Protein AF-0000000080284270 (afdb_homodimer)

Foldseek 3Di:
DPPPPPPPPPPPPPPPPPPPPDPVVVVVVVVVVVVVVVLVVQVVVLVVQCQVCLFVLPLVSNLVQADQFAWEQEQVRDIFTGSCSPRVCSNVPVSPDPFHKHKDKDWDDKDDDPSFKIKTWIFIWIDTVVVPG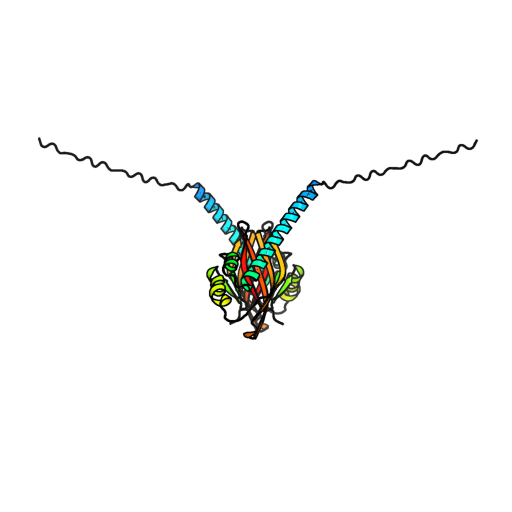TWTWTKMFIWGDDPRGIHTRYIYIHTDDD/DPPPPPPPPPPPPPPPPPPPPDPVVVVVVVVVVVVVVVLVVQVVVLVVQCQVCLFVLPLVSNLVQADQFAWEQEQVRDIFTGSCSPRVCSNVPVSPDPFHKHKDKDWDDKDDDPSFKIKTWIFIWIDTVVVPGTWTWTKMFIWGADPRGIHTRYIYIHTDDD

Secondary structure (DSSP, 8-state):
----------------------HHHHHHHHHHHHHHHHHHHHHHHHHHHHHHHHHTT-HHHHHHHEEEEEEEE-TTS-EEESHHHHHHHHHHTGGG-SS--B--EEEEEEEEETTTEEEEEEEEEEEEG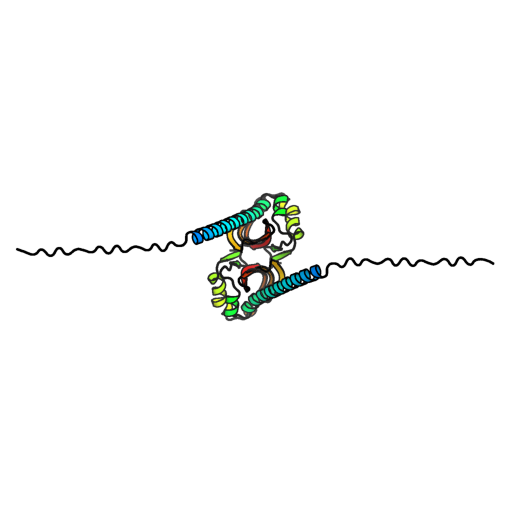GGTEEEEEEEEEEEEEETTEEEEEEEEEEE---/----------------------HHHHHHHHHHHHHHHHHHHHHHHHHHHHHHHHHTT-HHHHHHHEEEEEEEE-TTS-EEESHHHHHHHHHHTGGG-SS--B--EEEEEEEEETTTEEEEEEEEEEEEGGGTEEEEEEEEEEEEEETTEEEEEEEEEEE---

Nearest PDB structures (foldseek):
  3cu3-assembly1_A-2  TM=8.206E-01  e=6.414E-08  Nostoc punctiforme PCC 73102
  4ovm-assembly1_A  TM=8.052E-01  e=8.129E-08  Streptomyces carzinostaticus subsp. neocarzinostaticus
  3s5c-assembly1_B  TM=8.112E-01  e=4.808E-07  uncultured organism
  5kvb-assembly1_A  TM=7.775E-01  e=2.993E-07  Novosphingobium barchaimii LL02
  4ovm-assembly4_G  TM=7.824E-01  e=3.201E-06  Streptomyces carzinostaticus subsp. neocarzinostaticus

Radius of gyration: 31.06 Å; Cα contacts (8 Å, |Δi|>4): 520; chains: 2; bounding box: 67×99×141 Å

pLDDT: mean 87.7, std 21.08, range [27.95, 98.88]

InterPro domains:
  IPR032710 NTF2-like domain superfamily [SSF54427] (51-158)

Solvent-accessible surface area (backbone atoms only — not comparable to full-atom values): 17841 Å² total; per-residue (Å²): 137,84,81,79,80,78,81,79,81,79,79,80,77,78,77,77,74,73,77,70,71,62,68,63,64,55,50,56,51,50,50,52,48,49,51,51,51,51,41,51,51,54,50,52,49,44,56,48,46,48,54,49,19,57,58,65,54,34,58,69,55,39,59,65,32,47,27,70,71,18,33,34,34,41,61,45,26,49,77,41,69,31,35,64,69,59,45,45,57,42,58,73,42,61,60,60,50,93,63,71,62,44,58,60,68,44,82,76,45,74,50,72,49,92,74,35,36,33,38,38,34,29,47,30,34,45,36,21,69,93,73,75,37,77,44,45,32,27,35,38,40,30,34,38,44,55,96,89,39,61,22,39,35,33,38,37,38,27,45,48,56,136,134,86,78,78,79,76,79,78,80,78,79,79,76,77,76,77,76,71,77,70,70,61,68,63,63,53,49,54,51,51,49,53,49,50,51,52,50,52,41,50,51,54,51,51,50,43,57,48,46,45,53,48,20,57,57,67,54,35,60,68,56,38,58,65,32,48,27,72,70,18,33,34,35,40,62,46,26,49,76,40,69,30,35,64,69,59,46,45,55,44,58,72,42,62,59,61,50,94,65,71,62,44,59,60,68,45,81,75,45,74,49,74,50,92,74,36,37,33,36,37,35,29,47,31,33,45,36,21,69,93,73,75,38,78,46,46,30,27,35,38,41,31,35,37,44,55,98,90,39,63,21,39,36,33,38,38,39,26,46,49,56,135

Sequence (324 aa):
MRKRYYAALAGLVVAAAGIGVPAAATAGEQQAESERQACQRSFDRAVWEDMDSYNKRDAARYRAIIHQDMVTIGRKGQTIIGYSANVDPVIDVQFKLPYEWSMPWTVTHTVVEDCKMGYAILDAYYKAPSQNIDRHYTISLTLVRQHGKWQVIKDTVTDVLPMRKRYYAALAGLVVAAAGIGVPAAATAGEQQAESERQACQRSFDRAVWEDMDSYNKRDAARYRAIIHQDMVTIGRKGQTIIGYSANVDPVIDVQFKLPYEWSMPWTVTHTVVEDCKMGYAILDAYYKAPSQNIDRHYTISLTLVRQHGKWQVIKDTVTDVLP

Organism: 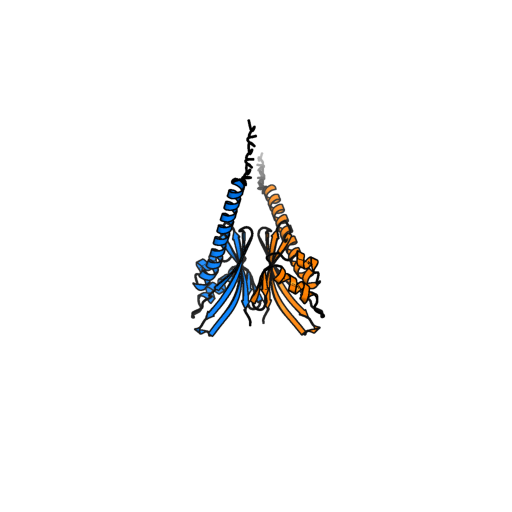Amycolatopsis orientalis (NCBI:txid31958)

Structure (mmCIF, N/CA/C/O backbone):
data_AF-0000000080284270-model_v1
#
loop_
_entity.id
_entity.type
_entity.pdbx_description
1 polymer 'DUF4440 domain-containing protein'
#
loop_
_atom_site.group_PDB
_atom_site.id
_atom_site.type_symbol
_atom_site.label_atom_id
_atom_site.label_alt_id
_atom_site.label_comp_id
_atom_site.label_asym_id
_atom_site.label_entity_id
_atom_site.label_seq_id
_atom_site.pdbx_PDB_ins_code
_atom_site.Cartn_x
_atom_site.Cartn_y
_atom_site.Cartn_z
_atom_site.occupancy
_atom_site.B_iso_or_equiv
_atom_site.auth_seq_id
_atom_site.auth_comp_id
_atom_site.auth_asym_id
_atom_site.auth_atom_id
_atom_site.pdbx_PDB_model_num
ATOM 1 N N . MET A 1 1 ? -39.469 74.188 -49.188 1 30.12 1 MET A N 1
ATOM 2 C CA . MET A 1 1 ? -38.5 74.25 -48.062 1 30.12 1 MET A CA 1
ATOM 3 C C . MET A 1 1 ? -38.594 72.938 -47.25 1 30.12 1 MET A C 1
ATOM 5 O O . MET A 1 1 ? -39.562 72.75 -46.5 1 30.12 1 MET A O 1
ATOM 9 N N . ARG A 1 2 ? -38.031 71.812 -47.812 1 39.66 2 ARG A N 1
ATOM 10 C CA . ARG A 1 2 ? -38 70.438 -47.344 1 39.66 2 ARG A CA 1
ATOM 11 C C . ARG A 1 2 ? -37.281 70.312 -46 1 39.66 2 ARG A C 1
ATOM 13 O O . ARG A 1 2 ? -36.125 70.688 -45.906 1 39.66 2 ARG A O 1
ATOM 20 N N . LYS A 1 3 ? -38 70.375 -44.875 1 37.03 3 LYS A N 1
ATOM 21 C CA . LYS A 1 3 ? -37.562 70.188 -43.469 1 37.03 3 LYS A CA 1
ATOM 22 C C . LYS A 1 3 ? -36.844 68.875 -43.281 1 37.03 3 LYS A C 1
ATOM 24 O O . LYS A 1 3 ? -37.469 67.812 -43.406 1 37.03 3 LYS A O 1
ATOM 29 N N . ARG A 1 4 ? -35.594 68.688 -43.656 1 35.16 4 ARG A N 1
ATOM 30 C CA . ARG A 1 4 ? -34.781 67.5 -43.438 1 35.16 4 ARG A CA 1
ATOM 31 C C . ARG A 1 4 ? -34.625 67.188 -41.938 1 35.16 4 ARG A C 1
ATOM 33 O O . ARG A 1 4 ? -34.188 68.062 -41.188 1 35.16 4 ARG A O 1
ATOM 40 N N . TYR A 1 5 ? -35.562 66.438 -41.281 1 31.44 5 TYR A N 1
ATOM 41 C CA . TYR A 1 5 ? -35.5 65.938 -39.938 1 31.44 5 TYR A CA 1
ATOM 42 C C . TYR A 1 5 ? -34.25 65.125 -39.688 1 31.44 5 TYR A C 1
ATOM 44 O O . TYR A 1 5 ? -33.969 64.188 -40.438 1 31.44 5 TYR A O 1
ATOM 52 N N . TYR A 1 6 ? -33.125 65.688 -39.281 1 28.75 6 TYR A N 1
ATOM 53 C CA . TYR A 1 6 ? -31.875 65.125 -38.812 1 28.75 6 TYR A CA 1
ATOM 54 C C . TYR A 1 6 ? -32.125 64.125 -37.656 1 28.75 6 TYR A C 1
ATOM 56 O O . TYR A 1 6 ? -32.656 64.5 -36.625 1 28.75 6 TYR A O 1
ATOM 64 N N . ALA A 1 7 ? -32.406 62.844 -37.969 1 31.3 7 ALA A N 1
ATOM 65 C CA . ALA A 1 7 ? -32.5 61.75 -36.969 1 31.3 7 ALA A CA 1
ATOM 66 C C . ALA A 1 7 ? -31.188 61.594 -36.219 1 31.3 7 ALA A C 1
ATOM 68 O O . ALA A 1 7 ? -30.125 61.438 -36.812 1 31.3 7 ALA A O 1
ATOM 69 N N . ALA A 1 8 ? -31 62.25 -35.062 1 31.52 8 ALA A N 1
ATOM 70 C CA . ALA A 1 8 ? -29.906 62.125 -34.094 1 31.52 8 ALA A CA 1
ATOM 71 C C . ALA A 1 8 ? -29.781 60.656 -33.625 1 31.52 8 ALA A C 1
ATOM 73 O O . ALA A 1 8 ? -30.75 60.094 -33.094 1 31.52 8 ALA A O 1
ATOM 74 N N . LEU A 1 9 ? -28.984 59.781 -34.219 1 27.95 9 LEU A N 1
ATOM 75 C CA . LEU A 1 9 ? -28.641 58.406 -33.812 1 27.95 9 LEU A CA 1
ATOM 76 C C . LEU A 1 9 ? -27.953 58.438 -32.469 1 27.95 9 LEU A C 1
ATOM 78 O O . LEU A 1 9 ? -26.906 59.062 -32.281 1 27.95 9 LEU A O 1
ATOM 82 N N . ALA A 1 10 ? -28.641 58.375 -31.281 1 32.47 10 ALA A N 1
ATOM 83 C CA . ALA A 1 10 ? -28.125 58.219 -29.922 1 32.47 10 ALA A CA 1
ATOM 84 C C . ALA A 1 10 ? -27.344 56.938 -29.781 1 32.47 10 ALA A C 1
ATOM 86 O O . ALA A 1 10 ? -27.859 55.844 -30.062 1 32.47 10 ALA A O 1
ATOM 87 N N . GLY A 1 11 ? -26.031 56.875 -29.969 1 29.91 11 GLY A N 1
ATOM 88 C CA . GLY A 1 11 ? -25.125 55.75 -29.719 1 29.91 11 GLY A CA 1
ATOM 89 C C . GLY A 1 11 ? -25.125 55.312 -28.266 1 29.91 11 GLY A C 1
ATOM 90 O O . GLY A 1 11 ? -24.906 56.094 -27.359 1 29.91 11 GLY A O 1
ATOM 91 N N . LEU A 1 12 ? -25.953 54.344 -27.859 1 30.95 12 LEU A N 1
ATOM 92 C CA . LEU A 1 12 ? -25.953 53.688 -26.547 1 30.95 12 LEU A CA 1
ATOM 93 C C . LEU A 1 12 ? -24.594 53.062 -26.25 1 30.95 12 LEU A C 1
ATOM 95 O O . LEU A 1 12 ? -24.125 52.188 -26.984 1 30.95 12 LEU A O 1
ATOM 99 N N . VAL A 1 13 ? -23.672 53.781 -25.672 1 33.62 13 VAL A N 1
ATOM 100 C CA . VAL A 1 13 ? -22.438 53.219 -25.141 1 33.62 13 VAL A CA 1
ATOM 101 C C . VAL A 1 13 ? -22.75 52.188 -24.062 1 33.62 13 VAL A C 1
ATOM 103 O O . VAL A 1 13 ? -23.359 52.531 -23.047 1 33.62 13 VAL A O 1
ATOM 106 N N . VAL A 1 14 ? -22.969 50.938 -24.359 1 37.28 14 VAL A N 1
ATOM 107 C CA . VAL A 1 14 ? -23 49.844 -23.406 1 37.28 14 VAL A CA 1
ATOM 108 C C . VAL A 1 14 ? -21.703 49.812 -22.609 1 37.28 14 VAL A C 1
ATOM 110 O O . VAL A 1 14 ? -20.625 49.594 -23.188 1 37.28 14 VAL A O 1
ATOM 113 N N . ALA A 1 15 ? -21.562 50.5 -21.5 1 36.84 15 ALA A N 1
ATOM 114 C CA . ALA A 1 15 ? -20.469 50.312 -20.547 1 36.84 15 ALA A CA 1
ATOM 115 C C . ALA A 1 15 ? -20.375 48.844 -20.109 1 36.84 15 ALA A C 1
ATOM 117 O O . ALA A 1 15 ? -21.344 48.281 -19.609 1 36.84 15 ALA A O 1
ATOM 118 N N . ALA A 1 16 ? -19.562 48.062 -20.734 1 37.88 16 ALA A N 1
ATOM 119 C CA . ALA A 1 16 ? -19.156 46.75 -20.219 1 37.88 16 ALA A CA 1
ATOM 120 C C . ALA A 1 16 ? -18.625 46.844 -18.797 1 37.88 16 ALA A C 1
ATOM 122 O O . ALA A 1 16 ? -17.609 47.5 -18.547 1 37.88 16 ALA A O 1
ATOM 123 N N . ALA A 1 17 ? -19.406 46.875 -17.766 1 41.22 17 ALA A N 1
ATOM 124 C CA . ALA A 1 17 ? -18.938 46.656 -16.406 1 41.22 17 ALA A CA 1
ATOM 125 C C . ALA A 1 17 ? -18.031 45.438 -16.328 1 41.22 17 ALA A C 1
ATOM 127 O O . ALA A 1 17 ? -18.484 44.312 -16.562 1 41.22 17 ALA A O 1
ATOM 128 N N . GLY A 1 18 ? -16.766 45.5 -16.641 1 39.72 18 GLY A N 1
ATOM 129 C CA . GLY A 1 18 ? -15.836 44.469 -16.25 1 39.72 18 GLY A CA 1
ATOM 130 C C . GLY A 1 18 ? -15.961 44.062 -14.805 1 39.72 18 GLY A C 1
ATOM 131 O O . GLY A 1 18 ? -15.797 44.875 -13.898 1 39.72 18 GLY A O 1
ATOM 132 N N . ILE A 1 19 ? -16.859 43.219 -14.461 1 45.16 19 ILE A N 1
ATOM 133 C CA . ILE A 1 19 ? -16.75 42.562 -13.156 1 45.16 19 ILE A CA 1
ATOM 134 C C . ILE A 1 19 ? -15.297 42.219 -12.859 1 45.16 19 ILE A C 1
ATOM 136 O O . ILE A 1 19 ? -14.711 41.375 -13.516 1 45.16 19 ILE A O 1
ATOM 140 N N . GLY A 1 20 ? -14.453 43.062 -12.391 1 42.81 20 GLY A N 1
ATOM 141 C CA . GLY A 1 20 ? -13.141 42.75 -11.844 1 42.81 20 GLY A CA 1
ATOM 142 C C . GLY A 1 20 ? -13.156 41.562 -10.891 1 42.81 20 GLY A C 1
ATOM 143 O O . GLY A 1 20 ? -13.781 41.625 -9.828 1 42.81 20 GLY A O 1
ATOM 144 N N . VAL A 1 21 ? -13.102 40.344 -11.367 1 55.12 21 VAL A N 1
ATOM 145 C CA . VAL A 1 21 ? -12.711 39.281 -10.438 1 55.12 21 VAL A CA 1
ATOM 146 C C . VAL A 1 21 ? -11.625 39.812 -9.5 1 55.12 21 VAL A C 1
ATOM 148 O O . VAL A 1 21 ? -10.617 40.375 -9.953 1 55.12 21 VAL A O 1
ATOM 151 N N . PRO A 1 22 ? -11.961 39.969 -8.273 1 58 22 PRO A N 1
ATOM 152 C CA . PRO A 1 22 ? -10.984 40.594 -7.363 1 58 22 PRO A CA 1
ATOM 153 C C . PRO A 1 22 ? -9.594 39.969 -7.5 1 58 22 PRO A C 1
ATOM 155 O O . PRO A 1 22 ? -9.453 38.75 -7.496 1 58 22 PRO A O 1
ATOM 158 N N . ALA A 1 23 ? -8.617 40.625 -7.914 1 57.47 23 ALA A N 1
ATOM 159 C CA . ALA A 1 23 ? -7.191 40.375 -8.062 1 57.47 23 ALA A CA 1
ATOM 160 C C . ALA A 1 23 ? -6.664 39.531 -6.898 1 57.47 23 ALA A C 1
ATOM 162 O O . ALA A 1 23 ? -5.781 38.688 -7.078 1 57.47 23 ALA A O 1
ATOM 163 N N . ALA A 1 24 ? -7.312 39.688 -5.664 1 61.59 24 ALA A N 1
ATOM 164 C CA . ALA A 1 24 ? -6.812 39.031 -4.465 1 61.59 24 ALA A CA 1
ATOM 165 C C . ALA A 1 24 ? -7.098 37.531 -4.516 1 61.59 24 ALA A C 1
ATOM 167 O O . ALA A 1 24 ? -6.266 36.719 -4.102 1 61.59 24 ALA A O 1
ATOM 168 N N . ALA A 1 25 ? -8.242 37.094 -5.047 1 65.12 25 ALA A N 1
ATOM 169 C CA . ALA A 1 25 ? -8.586 35.688 -5.156 1 65.12 25 ALA A CA 1
ATOM 170 C C . ALA A 1 25 ? -7.617 34.969 -6.09 1 65.12 25 ALA A C 1
ATOM 172 O O . ALA A 1 25 ? -7.188 33.844 -5.801 1 65.12 25 ALA A O 1
ATOM 173 N N . THR A 1 26 ? -7.027 35.781 -6.992 1 72.56 26 THR A N 1
ATOM 174 C CA . THR A 1 26 ? -6.113 35.219 -7.973 1 72.56 26 THR A CA 1
ATOM 175 C C . THR A 1 26 ? -4.734 35 -7.359 1 72.56 26 THR A C 1
ATOM 177 O O . THR A 1 26 ? -4.113 33.938 -7.578 1 72.56 26 THR A O 1
ATOM 180 N N . ALA A 1 27 ? -4.414 35.875 -6.332 1 81.62 27 ALA A N 1
ATOM 181 C CA . ALA A 1 27 ? -3.1 35.719 -5.719 1 81.62 27 ALA A CA 1
ATOM 182 C C . ALA A 1 27 ? -3.084 34.562 -4.723 1 81.62 27 ALA A C 1
ATOM 184 O O . ALA A 1 27 ? -2.111 33.812 -4.66 1 81.62 27 ALA A O 1
ATOM 185 N N . GLY A 1 28 ? -4.07 34.438 -3.906 1 84.81 28 GLY A N 1
ATOM 186 C CA . GLY A 1 28 ? -4.184 33.344 -2.951 1 84.81 28 GLY A CA 1
ATOM 187 C C . GLY A 1 28 ? -4.234 31.969 -3.609 1 84.81 28 GLY A C 1
ATOM 188 O O . GLY A 1 28 ? -3.576 31.031 -3.156 1 84.81 28 GLY A O 1
ATOM 189 N N . GLU A 1 29 ? -4.949 31.953 -4.664 1 86.06 29 GLU A N 1
ATOM 190 C CA . GLU A 1 29 ? -5.043 30.703 -5.41 1 86.06 29 GLU A CA 1
ATOM 191 C C . GLU A 1 29 ? -3.713 30.344 -6.062 1 86.06 29 GLU A C 1
ATOM 193 O O . GLU A 1 29 ? -3.332 29.172 -6.109 1 86.06 29 GLU A O 1
ATOM 198 N N . GLN A 1 30 ? -3 31.328 -6.551 1 86.62 30 GLN A N 1
ATOM 199 C CA . GLN A 1 30 ? -1.692 31.094 -7.16 1 86.62 30 GLN A CA 1
ATOM 200 C C . GLN A 1 30 ? -0.678 30.625 -6.125 1 86.62 30 GLN A C 1
ATOM 202 O O . GLN A 1 30 ? 0.134 29.734 -6.406 1 86.62 30 GLN A O 1
ATOM 207 N N . GLN A 1 31 ? -0.775 31.25 -4.957 1 87.81 31 GLN A N 1
ATOM 208 C CA . GLN A 1 31 ? 0.118 30.844 -3.881 1 87.81 31 GLN A CA 1
ATOM 209 C C . GLN A 1 31 ? -0.176 29.422 -3.439 1 87.81 31 GLN A C 1
ATOM 211 O O . GLN A 1 31 ? 0.744 28.625 -3.232 1 87.81 31 GLN A O 1
ATOM 216 N N . ALA A 1 32 ? -1.456 29.125 -3.238 1 87.12 32 ALA A N 1
ATOM 217 C CA . ALA A 1 32 ? -1.851 27.766 -2.871 1 87.12 32 ALA A CA 1
ATOM 218 C C . ALA A 1 32 ? -1.379 26.75 -3.914 1 87.12 32 ALA A C 1
ATOM 220 O O . ALA A 1 32 ? -0.909 25.672 -3.57 1 87.12 32 ALA A O 1
ATOM 221 N N . GLU A 1 33 ? -1.493 27.109 -5.152 1 88.19 33 GLU A N 1
ATOM 222 C CA . GLU A 1 33 ? -1.05 26.219 -6.227 1 88.19 33 GLU A CA 1
ATOM 223 C C . GLU A 1 33 ? 0.465 26.047 -6.207 1 88.19 33 GLU A C 1
ATOM 225 O O . GLU A 1 33 ? 0.967 24.938 -6.402 1 88.19 33 GLU A O 1
ATOM 230 N N . SER A 1 34 ? 1.164 27.062 -5.988 1 90 34 SER A N 1
ATOM 231 C CA . SER A 1 34 ? 2.619 26.984 -5.902 1 90 34 SER A CA 1
ATOM 232 C C . SER A 1 34 ? 3.062 26.094 -4.742 1 90 34 SER A C 1
ATOM 234 O O . SER A 1 34 ? 4.008 25.328 -4.879 1 90 34 SER A O 1
ATOM 236 N N . GLU A 1 35 ? 2.43 26.219 -3.684 1 90.12 35 GLU A N 1
ATOM 237 C CA . GLU A 1 35 ? 2.732 25.391 -2.516 1 90.12 35 GLU A CA 1
ATOM 238 C C . GLU A 1 35 ? 2.438 23.922 -2.781 1 90.12 35 GLU A C 1
ATOM 240 O O . GLU A 1 35 ? 3.211 23.047 -2.385 1 90.12 35 GLU A O 1
ATOM 245 N N . ARG A 1 36 ? 1.329 23.734 -3.424 1 89.94 36 ARG A N 1
ATOM 246 C CA . ARG A 1 36 ? 0.985 22.359 -3.795 1 89.94 36 ARG A CA 1
ATOM 247 C C . ARG A 1 36 ? 2.035 21.766 -4.727 1 89.94 36 ARG A C 1
ATOM 249 O O . ARG A 1 36 ? 2.43 20.609 -4.57 1 89.94 36 ARG A O 1
ATOM 256 N N . GLN A 1 37 ? 2.508 22.531 -5.645 1 92.88 37 GLN A N 1
ATOM 257 C CA . GLN A 1 37 ? 3.527 22.078 -6.582 1 92.88 37 GLN A CA 1
ATOM 258 C C . GLN A 1 37 ? 4.848 21.797 -5.867 1 92.88 37 GLN A C 1
ATOM 260 O O . GLN A 1 37 ? 5.531 20.812 -6.168 1 92.88 37 GLN A O 1
ATOM 265 N N . ALA A 1 38 ? 5.176 22.656 -4.988 1 94.88 38 ALA A N 1
ATOM 266 C CA . ALA A 1 38 ? 6.402 22.453 -4.219 1 94.88 38 ALA A CA 1
ATOM 267 C C . ALA A 1 38 ? 6.324 21.172 -3.389 1 94.88 38 ALA A C 1
ATOM 269 O O . ALA A 1 38 ? 7.305 20.422 -3.293 1 94.88 38 ALA A O 1
ATOM 270 N N . CYS A 1 39 ? 5.191 20.922 -2.854 1 96.31 39 CYS A N 1
ATOM 271 C CA . CYS A 1 39 ? 4.973 19.703 -2.082 1 96.31 39 CYS A CA 1
ATOM 272 C C . CYS A 1 39 ? 5.09 18.469 -2.967 1 96.31 39 CYS A C 1
ATOM 274 O O . CYS A 1 39 ? 5.762 17.5 -2.605 1 96.31 39 CYS A O 1
ATOM 276 N N . GLN A 1 40 ? 4.492 18.578 -4.102 1 96.56 40 GLN A N 1
ATOM 277 C CA . GLN A 1 40 ? 4.574 17.484 -5.051 1 96.56 40 GLN A CA 1
ATOM 278 C C . GLN A 1 40 ? 6.023 17.203 -5.441 1 96.56 40 GLN A C 1
ATOM 280 O O . GLN A 1 40 ? 6.453 16.047 -5.48 1 96.56 40 GLN A O 1
ATOM 285 N N . ARG A 1 41 ? 6.789 18.188 -5.676 1 97.25 41 ARG A N 1
ATOM 286 C CA . ARG A 1 41 ? 8.18 18.031 -6.074 1 97.25 41 ARG A CA 1
ATOM 287 C C . ARG A 1 41 ? 9 17.391 -4.957 1 97.25 41 ARG A C 1
ATOM 289 O O . ARG A 1 41 ? 9.852 16.531 -5.215 1 97.25 41 ARG A O 1
ATOM 296 N N . SER A 1 42 ? 8.75 17.812 -3.779 1 98.19 42 SER A N 1
ATOM 297 C CA . SER A 1 42 ? 9.492 17.25 -2.656 1 98.19 42 SER A CA 1
ATOM 298 C C . SER A 1 42 ? 9.133 15.781 -2.447 1 98.19 42 SER A C 1
ATOM 300 O O . SER A 1 42 ? 9.992 14.969 -2.098 1 98.19 42 SER A O 1
ATOM 302 N N . PHE A 1 43 ? 7.859 15.453 -2.668 1 98.5 43 PHE A N 1
ATOM 303 C CA . PHE A 1 43 ? 7.426 14.062 -2.609 1 98.5 43 PHE A CA 1
ATOM 304 C C . PHE A 1 43 ? 8.125 13.234 -3.682 1 98.5 43 PHE A C 1
ATOM 306 O O . PHE A 1 43 ? 8.688 12.18 -3.387 1 98.5 43 PHE A O 1
ATOM 313 N N . ASP A 1 44 ? 8.164 13.75 -4.879 1 98.56 44 ASP A N 1
ATOM 314 C CA . ASP A 1 44 ? 8.797 13.055 -5.996 1 98.56 44 ASP A CA 1
ATOM 315 C C . ASP A 1 44 ? 10.281 12.82 -5.727 1 98.56 44 ASP A C 1
ATOM 317 O O . ASP A 1 44 ? 10.812 11.758 -6.039 1 98.56 44 ASP A O 1
ATOM 321 N N . ARG A 1 45 ? 10.883 13.758 -5.176 1 98.62 45 ARG A N 1
ATOM 322 C CA . ARG A 1 45 ? 12.297 13.641 -4.848 1 98.62 45 ARG A CA 1
ATOM 323 C C . ARG A 1 45 ? 12.523 12.547 -3.805 1 98.62 45 ARG A C 1
ATOM 325 O O . ARG A 1 45 ? 13.516 11.82 -3.869 1 98.62 45 ARG A O 1
ATOM 332 N N . ALA A 1 46 ? 11.641 12.461 -2.869 1 98.88 46 ALA A N 1
ATOM 333 C CA . ALA A 1 46 ? 11.766 11.438 -1.835 1 98.88 46 ALA A CA 1
ATOM 334 C C . ALA A 1 46 ? 11.602 10.039 -2.424 1 98.88 46 ALA A C 1
ATOM 336 O O . ALA A 1 46 ? 12.32 9.109 -2.049 1 98.88 46 ALA A O 1
ATOM 337 N N . VAL A 1 47 ? 10.633 9.891 -3.336 1 98.88 47 VAL A N 1
ATOM 338 C CA . VAL A 1 47 ? 10.453 8.617 -4.023 1 98.88 47 VAL A CA 1
ATOM 339 C C . VAL A 1 47 ? 11.711 8.258 -4.805 1 98.88 47 VAL A C 1
ATOM 341 O O . VAL A 1 47 ? 12.203 7.129 -4.723 1 98.88 47 VAL A O 1
ATOM 344 N N . TRP A 1 48 ? 12.227 9.242 -5.504 1 98.88 48 TRP A N 1
ATOM 345 C CA . TRP A 1 48 ? 13.469 9.055 -6.234 1 98.88 48 TRP A CA 1
ATOM 346 C C . TRP A 1 48 ? 14.602 8.672 -5.289 1 98.88 48 TRP A C 1
ATOM 348 O O . TRP A 1 48 ? 15.398 7.773 -5.59 1 98.88 48 TRP A O 1
ATOM 358 N N . GLU A 1 49 ? 14.711 9.32 -4.152 1 98.88 49 GLU A N 1
ATOM 359 C CA . GLU A 1 49 ? 15.758 9.062 -3.166 1 98.88 49 GLU A CA 1
ATOM 360 C C . GLU A 1 49 ? 15.734 7.613 -2.697 1 98.88 49 GLU A C 1
ATOM 362 O O . GLU A 1 49 ? 16.781 6.977 -2.572 1 98.88 49 GLU A O 1
ATOM 367 N N . ASP A 1 50 ? 14.578 7.094 -2.455 1 98.88 50 ASP A N 1
ATOM 368 C CA . ASP A 1 50 ? 14.445 5.707 -2.031 1 98.88 50 ASP A CA 1
ATOM 369 C C . ASP A 1 50 ? 15.008 4.754 -3.08 1 98.88 50 ASP A C 1
ATOM 371 O O . ASP A 1 50 ? 15.891 3.945 -2.783 1 98.88 50 ASP A O 1
ATOM 375 N N . MET A 1 51 ? 14.586 4.902 -4.309 1 98.88 51 MET A N 1
ATOM 376 C CA . MET A 1 51 ? 14.953 3.986 -5.387 1 98.88 51 MET A CA 1
ATOM 377 C C . MET A 1 51 ? 16.406 4.164 -5.781 1 98.88 51 MET A C 1
ATOM 379 O O . MET A 1 51 ? 17.125 3.186 -6.031 1 98.88 51 MET A O 1
ATOM 383 N N . ASP A 1 52 ? 16.859 5.383 -5.77 1 98.88 52 ASP A N 1
ATOM 384 C CA . ASP A 1 52 ? 18.234 5.66 -6.18 1 98.88 52 ASP A CA 1
ATOM 385 C C . ASP A 1 52 ? 19.234 5.172 -5.129 1 98.88 52 ASP A C 1
ATOM 387 O O . ASP A 1 52 ? 20.266 4.605 -5.465 1 98.88 52 ASP A O 1
ATOM 391 N N . SER A 1 53 ? 18.906 5.395 -3.844 1 98.88 53 SER A N 1
ATOM 392 C CA . SER A 1 53 ? 19.797 4.918 -2.793 1 98.88 53 SER A CA 1
ATOM 393 C C . SER A 1 53 ? 19.922 3.398 -2.82 1 98.88 53 SER A C 1
ATOM 395 O O . SER A 1 53 ? 21.016 2.854 -2.617 1 98.88 53 SER A O 1
ATOM 397 N N . TYR A 1 54 ? 18.828 2.73 -3.094 1 98.88 54 TYR A N 1
ATOM 398 C CA . TYR A 1 54 ? 18.812 1.278 -3.221 1 98.88 54 TYR A CA 1
ATOM 399 C C . TYR A 1 54 ? 19.688 0.819 -4.383 1 98.88 54 TYR A C 1
ATOM 401 O O . TYR A 1 54 ? 20.562 -0.029 -4.215 1 98.88 54 TYR A O 1
ATOM 409 N N . ASN A 1 55 ? 19.484 1.38 -5.512 1 98.75 55 ASN A N 1
ATOM 410 C CA . ASN A 1 55 ? 20.219 0.991 -6.711 1 98.75 55 ASN A CA 1
ATOM 411 C C . ASN A 1 55 ? 21.703 1.284 -6.574 1 98.75 55 ASN A C 1
ATOM 413 O O . ASN A 1 55 ? 22.531 0.545 -7.105 1 98.75 55 ASN A O 1
ATOM 417 N N . LYS A 1 56 ? 22.016 2.33 -5.863 1 98.5 56 LYS A N 1
ATOM 418 C CA . LYS A 1 56 ? 23.406 2.74 -5.711 1 98.5 56 LYS A CA 1
ATOM 419 C C . LYS A 1 56 ? 24.062 2.021 -4.535 1 98.5 56 LYS A C 1
ATOM 421 O O . LYS A 1 56 ? 25.266 2.188 -4.289 1 98.5 56 LYS A O 1
ATOM 426 N N . ARG A 1 57 ? 23.281 1.274 -3.805 1 98.56 57 ARG A N 1
ATOM 427 C CA . ARG A 1 57 ? 23.766 0.581 -2.613 1 98.56 57 ARG A CA 1
ATOM 428 C C . ARG A 1 57 ? 24.344 1.565 -1.603 1 98.56 57 ARG A C 1
ATOM 430 O O . ARG A 1 57 ? 25.375 1.301 -0.993 1 98.56 57 ARG A O 1
ATOM 437 N N . ASP A 1 58 ? 23.719 2.74 -1.48 1 98.62 58 ASP A N 1
ATOM 438 C CA . ASP A 1 58 ? 24.125 3.775 -0.541 1 98.62 58 ASP A CA 1
ATOM 439 C C . ASP A 1 58 ? 23.453 3.596 0.814 1 98.62 58 ASP A C 1
ATOM 441 O O . ASP A 1 58 ? 22.328 4.07 1.022 1 98.62 58 ASP A O 1
ATOM 445 N N . ALA A 1 59 ? 24.172 2.969 1.71 1 98.75 59 ALA A N 1
ATOM 446 C CA . ALA A 1 59 ? 23.609 2.572 2.994 1 98.75 59 ALA A CA 1
ATOM 447 C C . ALA A 1 59 ? 23.141 3.791 3.783 1 98.75 59 ALA A C 1
ATOM 449 O O . ALA A 1 59 ? 22.078 3.762 4.406 1 98.75 59 ALA A O 1
ATOM 450 N N . ALA A 1 60 ? 23.891 4.789 3.814 1 98.75 60 ALA A N 1
ATOM 451 C CA . ALA A 1 60 ? 23.531 5.973 4.594 1 98.75 60 ALA A CA 1
ATOM 452 C C . ALA A 1 60 ? 22.266 6.625 4.062 1 98.75 60 ALA A C 1
ATOM 454 O O . ALA A 1 60 ? 21.359 6.961 4.832 1 98.75 60 ALA A O 1
ATOM 455 N N . ARG A 1 61 ? 22.219 6.812 2.75 1 98.75 61 ARG A N 1
ATOM 456 C CA . ARG A 1 61 ? 21.031 7.41 2.127 1 98.75 61 ARG A CA 1
ATOM 457 C C . ARG A 1 61 ? 19.812 6.52 2.291 1 98.75 61 ARG A C 1
ATOM 459 O O . ARG A 1 61 ? 18.719 7.004 2.553 1 98.75 61 ARG A O 1
ATOM 466 N N . TYR A 1 62 ? 19.984 5.223 2.154 1 98.88 62 TYR A N 1
ATOM 467 C CA . TYR A 1 62 ? 18.891 4.281 2.311 1 98.88 62 TYR A CA 1
ATOM 468 C C . TYR A 1 62 ? 18.344 4.312 3.732 1 98.88 62 TYR A C 1
ATOM 470 O O . TYR A 1 62 ? 17.125 4.391 3.936 1 98.88 62 TYR A O 1
ATOM 478 N N . ARG A 1 63 ? 19.203 4.367 4.723 1 98.75 63 ARG A N 1
ATOM 479 C CA . ARG A 1 63 ? 18.797 4.449 6.121 1 98.75 63 ARG A CA 1
ATOM 480 C C . ARG A 1 63 ? 17.984 5.715 6.379 1 98.75 63 ARG A C 1
ATOM 482 O O . ARG A 1 63 ? 17.016 5.695 7.145 1 98.75 63 ARG A O 1
ATOM 489 N N . ALA A 1 64 ? 18.344 6.707 5.75 1 98.56 64 ALA A N 1
ATOM 490 C CA . ALA A 1 64 ? 17.781 8.016 6.047 1 98.56 64 ALA A CA 1
ATOM 491 C C . ALA A 1 64 ? 16.359 8.141 5.477 1 98.56 64 ALA A C 1
ATOM 493 O O . ALA A 1 64 ? 15.516 8.844 6.043 1 98.56 64 ALA A O 1
ATOM 494 N N . ILE A 1 65 ? 16.078 7.457 4.379 1 98.88 65 ILE A N 1
ATOM 495 C CA . ILE A 1 65 ? 14.82 7.648 3.684 1 98.88 65 ILE A CA 1
ATOM 496 C C . ILE A 1 65 ? 13.773 6.691 4.246 1 98.88 65 ILE A C 1
ATOM 498 O O . ILE A 1 65 ? 12.578 6.84 3.979 1 98.88 65 ILE A O 1
ATOM 502 N N . ILE A 1 66 ? 14.156 5.691 5.109 1 98.81 66 ILE A N 1
ATOM 503 C CA . ILE A 1 66 ? 13.227 4.695 5.633 1 98.81 66 ILE A CA 1
ATOM 504 C C . ILE A 1 66 ? 12.727 5.129 7.008 1 98.81 66 ILE A C 1
ATOM 506 O O . ILE A 1 66 ? 13.516 5.52 7.871 1 98.81 66 ILE A O 1
ATOM 510 N N . HIS A 1 67 ? 11.43 5.121 7.195 1 97.94 67 HIS A N 1
ATOM 511 C CA . HIS A 1 67 ? 10.773 5.492 8.445 1 97.94 67 HIS A CA 1
ATOM 512 C C . HIS A 1 67 ? 11.016 4.438 9.523 1 97.94 67 HIS A C 1
ATOM 514 O O . HIS A 1 67 ? 11.102 3.246 9.219 1 97.94 67 HIS A O 1
ATOM 520 N N . GLN A 1 68 ? 11.016 4.848 10.773 1 96.19 68 GLN A N 1
ATOM 521 C CA . GLN A 1 68 ? 11.25 3.951 11.898 1 96.19 68 GLN A CA 1
ATOM 522 C C . GLN A 1 68 ? 10.156 2.889 11.992 1 96.19 68 GLN A C 1
ATOM 524 O O . GLN A 1 68 ? 10.406 1.775 12.461 1 96.19 68 GLN A O 1
ATOM 529 N N . ASP A 1 69 ? 8.953 3.182 11.492 1 94.06 69 ASP A N 1
ATOM 530 C CA . ASP A 1 69 ? 7.82 2.266 11.578 1 94.06 69 ASP A CA 1
ATOM 531 C C . ASP A 1 69 ? 7.574 1.571 10.242 1 94.06 69 ASP A C 1
ATOM 533 O O . ASP A 1 69 ? 6.445 1.185 9.938 1 94.06 69 ASP A O 1
ATOM 537 N N . MET A 1 70 ? 8.578 1.354 9.492 1 97.62 70 MET A N 1
ATOM 538 C CA . MET A 1 70 ? 8.508 0.773 8.156 1 97.62 70 MET A CA 1
ATOM 539 C C . MET A 1 70 ? 7.812 -0.584 8.188 1 97.62 70 MET A C 1
ATOM 541 O O . MET A 1 70 ? 8.062 -1.394 9.078 1 97.62 70 MET A O 1
ATOM 545 N N . VAL A 1 71 ? 6.914 -0.778 7.195 1 97.94 71 VAL A N 1
ATOM 546 C CA . VAL A 1 71 ? 6.281 -2.066 6.938 1 97.94 71 VAL A CA 1
ATOM 547 C C . VAL A 1 71 ? 6.441 -2.438 5.465 1 97.94 71 VAL A C 1
ATOM 549 O O . VAL A 1 71 ? 6.219 -1.605 4.582 1 97.94 71 VAL A O 1
ATOM 552 N N . THR A 1 72 ? 6.828 -3.674 5.207 1 98.56 72 THR A N 1
ATOM 553 C CA . THR A 1 72 ? 6.906 -4.184 3.844 1 98.56 72 THR A CA 1
ATOM 554 C C . THR A 1 72 ? 6.008 -5.41 3.676 1 98.56 72 THR A C 1
ATOM 556 O O . THR A 1 72 ? 5.984 -6.289 4.535 1 98.56 72 THR A O 1
ATOM 559 N N . ILE A 1 73 ? 5.246 -5.359 2.641 1 98.38 73 ILE A N 1
ATOM 560 C CA . ILE A 1 73 ? 4.621 -6.574 2.125 1 98.38 73 ILE A CA 1
ATOM 561 C C . ILE A 1 73 ? 5.395 -7.07 0.903 1 98.38 73 ILE A C 1
ATOM 563 O O . ILE A 1 73 ? 5.391 -6.418 -0.144 1 98.38 73 ILE A O 1
ATOM 567 N N . GLY A 1 74 ? 5.98 -8.242 1.082 1 97.19 74 GLY A N 1
ATOM 568 C CA . GLY A 1 74 ? 6.789 -8.797 0.01 1 97.19 74 GLY A CA 1
ATOM 569 C C . GLY A 1 74 ? 5.973 -9.523 -1.039 1 97.19 74 GLY A C 1
ATOM 570 O O . GLY A 1 74 ? 4.773 -9.758 -0.851 1 97.19 74 GLY A O 1
ATOM 571 N N . ARG A 1 75 ? 6.664 -9.914 -2.117 1 94.5 75 ARG A N 1
ATOM 572 C CA . ARG A 1 75 ? 6.02 -10.453 -3.307 1 94.5 75 ARG A CA 1
ATOM 573 C C . ARG A 1 75 ? 5.34 -11.789 -2.998 1 94.5 75 ARG A C 1
ATOM 575 O O . ARG A 1 75 ? 4.488 -12.25 -3.762 1 94.5 75 ARG A O 1
ATOM 582 N N . LYS A 1 76 ? 5.711 -12.445 -1.885 1 94.88 76 LYS A N 1
ATOM 583 C CA . LYS A 1 76 ? 5.086 -13.703 -1.506 1 94.88 76 LYS A CA 1
ATOM 584 C C . LYS A 1 76 ? 4.047 -13.5 -0.409 1 94.88 76 LYS A C 1
ATOM 586 O O . LYS A 1 76 ? 3.641 -14.453 0.259 1 94.88 76 LYS A O 1
ATOM 591 N N . GLY A 1 77 ? 3.779 -12.234 -0.141 1 96.31 77 GLY A N 1
ATOM 592 C CA . GLY A 1 77 ? 2.709 -11.914 0.789 1 96.31 77 GLY A CA 1
ATOM 593 C C . GLY A 1 77 ? 3.176 -11.82 2.229 1 96.31 77 GLY A C 1
ATOM 594 O O . GLY A 1 77 ? 2.385 -11.531 3.127 1 96.31 77 GLY A O 1
ATOM 595 N N . GLN A 1 78 ? 4.441 -12.023 2.521 1 96.19 78 GLN A N 1
ATOM 596 C CA . GLN A 1 78 ? 4.953 -11.922 3.885 1 96.19 78 GLN A CA 1
ATOM 597 C C . GLN A 1 78 ? 5.008 -10.469 4.344 1 96.19 78 GLN A C 1
ATOM 599 O O . GLN A 1 78 ? 5.297 -9.57 3.551 1 96.19 78 GLN A O 1
ATOM 604 N N . THR A 1 79 ? 4.789 -10.273 5.59 1 97.44 79 THR A N 1
ATOM 605 C CA . THR A 1 79 ? 4.836 -8.945 6.188 1 97.44 79 THR A CA 1
ATOM 606 C C . THR A 1 79 ? 6.082 -8.789 7.055 1 97.44 79 THR A C 1
ATOM 608 O O . THR A 1 79 ? 6.359 -9.625 7.91 1 97.44 79 THR A O 1
ATOM 611 N N . ILE A 1 80 ? 6.828 -7.723 6.797 1 98 80 ILE A N 1
ATOM 612 C CA . ILE A 1 80 ? 8.008 -7.363 7.574 1 98 80 ILE A CA 1
ATOM 613 C C . ILE A 1 80 ? 7.762 -6.043 8.305 1 98 80 ILE A C 1
ATOM 615 O O . ILE A 1 80 ? 7.516 -5.012 7.668 1 98 80 ILE A O 1
ATOM 619 N N . ILE A 1 81 ? 7.926 -6.086 9.617 1 97.25 81 ILE A N 1
ATOM 620 C CA . ILE A 1 81 ? 7.539 -4.918 10.398 1 97.25 81 ILE A CA 1
ATOM 621 C C . ILE A 1 81 ? 8.758 -4.375 11.148 1 97.25 81 ILE A C 1
ATOM 623 O O . ILE A 1 81 ? 9.492 -5.137 11.789 1 97.25 81 ILE A O 1
ATOM 627 N N . GLY A 1 82 ? 8.922 -3.031 11.062 1 96.88 82 GLY A N 1
ATOM 628 C CA . GLY A 1 82 ? 9.93 -2.357 11.867 1 96.88 82 GLY A CA 1
ATOM 629 C C . GLY A 1 82 ? 11.172 -1.988 11.078 1 96.88 82 GLY A C 1
ATOM 630 O O . GLY A 1 82 ? 11.484 -2.631 10.078 1 96.88 82 GLY A O 1
ATOM 631 N N . TYR A 1 83 ? 11.891 -1.09 11.578 1 98.19 83 TYR A N 1
ATOM 632 C CA . TYR A 1 83 ? 13.031 -0.498 10.883 1 98.19 83 TYR A CA 1
ATOM 633 C C . TYR A 1 83 ? 14.133 -1.528 10.672 1 98.19 83 TYR A C 1
ATOM 635 O O . TYR A 1 83 ? 14.523 -1.802 9.531 1 98.19 83 TYR A O 1
ATOM 643 N N . SER A 1 84 ? 14.609 -2.168 11.711 1 98.56 84 SER A N 1
ATOM 644 C CA . SER A 1 84 ? 15.75 -3.076 11.609 1 98.56 84 SER A CA 1
ATOM 645 C C . SER A 1 84 ? 15.414 -4.277 10.727 1 98.56 84 SER A C 1
ATOM 647 O O . SER A 1 84 ? 16.25 -4.707 9.922 1 98.56 84 SER A O 1
ATOM 649 N N . ALA A 1 85 ? 14.211 -4.785 10.883 1 98.38 85 ALA A N 1
ATOM 650 C CA . ALA A 1 85 ? 13.805 -5.953 10.102 1 98.38 85 ALA A CA 1
ATOM 651 C C . ALA A 1 85 ? 13.758 -5.629 8.617 1 98.38 85 ALA A C 1
ATOM 653 O O . ALA A 1 85 ? 13.969 -6.504 7.773 1 98.38 85 ALA A O 1
ATOM 654 N N . ASN A 1 86 ? 13.523 -4.379 8.25 1 98.56 86 ASN A N 1
ATOM 655 C CA . ASN A 1 86 ? 13.406 -3.969 6.855 1 98.56 86 ASN A CA 1
ATOM 656 C C . ASN A 1 86 ? 14.75 -3.496 6.297 1 98.56 86 ASN A C 1
ATOM 658 O O . ASN A 1 86 ? 15.047 -3.717 5.125 1 98.56 86 ASN A O 1
ATOM 662 N N . VAL A 1 87 ? 15.555 -2.881 7.133 1 98.81 87 VAL A N 1
ATOM 663 C CA . VAL A 1 87 ? 16.734 -2.18 6.645 1 98.81 87 VAL A CA 1
ATOM 664 C C . VAL A 1 87 ? 17.953 -3.102 6.715 1 98.81 87 VAL A C 1
ATOM 666 O O . VAL A 1 87 ? 18.75 -3.17 5.773 1 98.81 87 VAL A O 1
ATOM 669 N N . ASP A 1 88 ? 18.078 -3.885 7.727 1 98.56 88 ASP A N 1
ATOM 670 C CA . ASP A 1 88 ? 19.297 -4.648 7.98 1 98.56 88 ASP A CA 1
ATOM 671 C C . ASP A 1 88 ? 19.547 -5.664 6.867 1 98.56 88 ASP A C 1
ATOM 673 O O . ASP A 1 88 ? 20.656 -5.738 6.332 1 98.56 88 ASP A O 1
ATOM 677 N N . PRO A 1 89 ? 18.547 -6.43 6.477 1 98.31 89 PRO A N 1
ATOM 678 C CA . PRO A 1 89 ? 18.812 -7.398 5.41 1 98.31 89 PRO A CA 1
ATOM 679 C C . PRO A 1 89 ? 19.219 -6.734 4.098 1 98.31 89 PRO A C 1
ATOM 681 O O . PRO A 1 89 ? 19.984 -7.309 3.32 1 98.31 89 PRO A O 1
ATOM 684 N N . VAL A 1 90 ? 18.703 -5.555 3.867 1 98.38 90 VAL A N 1
ATOM 685 C CA . VAL A 1 90 ? 19.062 -4.84 2.648 1 98.38 90 VAL A CA 1
ATOM 686 C C . VAL A 1 90 ? 20.516 -4.406 2.719 1 98.38 90 VAL A C 1
ATOM 688 O O . VAL A 1 90 ? 21.312 -4.699 1.814 1 98.38 90 VAL A O 1
ATOM 691 N N . ILE A 1 91 ? 20.938 -3.832 3.773 1 98.56 91 ILE A N 1
ATOM 692 C CA . ILE A 1 91 ? 22.266 -3.242 3.916 1 98.56 91 ILE A CA 1
ATOM 693 C C . ILE A 1 91 ? 23.297 -4.344 4.141 1 98.56 91 ILE A C 1
ATOM 695 O O . ILE A 1 91 ? 24.375 -4.312 3.559 1 98.56 91 ILE A O 1
ATOM 699 N N . ASP A 1 92 ? 22.938 -5.348 4.84 1 98.25 92 ASP A N 1
ATOM 700 C CA . ASP A 1 92 ? 23.922 -6.328 5.281 1 98.25 92 ASP A CA 1
ATOM 701 C C . ASP A 1 92 ? 24 -7.512 4.316 1 98.25 92 ASP A C 1
ATOM 703 O O . ASP A 1 92 ? 24.953 -8.289 4.34 1 98.25 92 ASP A O 1
ATOM 707 N N . VAL A 1 93 ? 22.984 -7.652 3.52 1 98.06 93 VAL A N 1
ATOM 708 C CA . VAL A 1 93 ? 22.984 -8.805 2.621 1 98.06 93 VAL A CA 1
ATOM 709 C C . VAL A 1 93 ? 22.859 -8.328 1.175 1 98.06 93 VAL A C 1
ATOM 711 O O . VAL A 1 93 ? 23.781 -8.516 0.373 1 98.06 93 VAL A O 1
ATOM 714 N N . GLN A 1 94 ? 21.781 -7.668 0.854 1 98 94 GLN A N 1
ATOM 715 C CA . GLN A 1 94 ? 21.5 -7.312 -0.533 1 98 94 GLN A CA 1
ATOM 716 C C . GLN A 1 94 ? 22.594 -6.418 -1.104 1 98 94 GLN A C 1
ATOM 718 O O . GLN A 1 94 ? 23.062 -6.641 -2.223 1 98 94 GLN A O 1
ATOM 723 N N . PHE A 1 95 ? 23.016 -5.43 -0.373 1 98.5 95 PHE A N 1
ATOM 724 C CA . PHE A 1 95 ? 24 -4.48 -0.853 1 98.5 95 PHE A CA 1
ATOM 725 C C . PHE A 1 95 ? 25.375 -5.145 -0.998 1 98.5 95 PHE A C 1
ATOM 727 O O . PHE A 1 95 ? 26.266 -4.602 -1.641 1 98.5 95 PHE A O 1
ATOM 734 N N . LYS A 1 96 ? 25.516 -6.348 -0.485 1 98 96 LYS A N 1
ATOM 735 C CA . LYS A 1 96 ? 26.812 -7.004 -0.453 1 98 96 LYS A CA 1
ATOM 736 C C . LYS A 1 96 ? 26.844 -8.227 -1.366 1 98 96 LYS A C 1
ATOM 738 O O . LYS A 1 96 ? 27.797 -8.992 -1.358 1 98 96 LYS A O 1
ATOM 743 N N . LEU A 1 97 ? 25.766 -8.375 -2.08 1 97.75 97 LEU A N 1
ATOM 744 C CA . LEU A 1 97 ? 25.766 -9.477 -3.039 1 97.75 97 LEU A CA 1
ATOM 745 C C . LEU A 1 97 ? 26.938 -9.375 -3.996 1 97.75 97 LEU A C 1
ATOM 747 O O . LEU A 1 97 ? 27.297 -8.281 -4.434 1 97.75 97 LEU A O 1
ATOM 751 N N . PRO A 1 98 ? 27.531 -10.445 -4.461 1 97.19 98 PRO A N 1
ATOM 752 C CA . PRO A 1 98 ? 28.766 -10.445 -5.242 1 97.19 98 PRO A CA 1
ATOM 753 C C . PRO A 1 98 ? 28.516 -10.289 -6.742 1 97.19 98 PRO A C 1
ATOM 755 O O . PRO A 1 98 ? 29.438 -10.492 -7.547 1 97.19 98 PRO A O 1
ATOM 758 N N . TYR A 1 99 ? 27.266 -10.078 -7.105 1 97.5 99 TYR A N 1
ATOM 759 C CA . TYR A 1 99 ? 26.938 -9.914 -8.516 1 97.5 99 TYR A CA 1
ATOM 760 C C . TYR A 1 99 ? 26.156 -8.625 -8.742 1 97.5 99 TYR A C 1
ATOM 762 O O . TYR A 1 99 ? 25.625 -8.031 -7.797 1 97.5 99 TYR A O 1
ATOM 770 N N . GLU A 1 100 ? 26.172 -8.227 -10.008 1 97.5 100 GLU A N 1
ATOM 771 C CA . GLU A 1 100 ? 25.484 -6.992 -10.367 1 97.5 100 GLU A CA 1
ATOM 772 C C . GLU A 1 100 ? 23.969 -7.188 -10.383 1 97.5 100 GLU A C 1
ATOM 774 O O . GLU A 1 100 ? 23.484 -8.219 -10.836 1 97.5 100 GLU A O 1
ATOM 779 N N . TRP A 1 101 ? 23.312 -6.227 -9.859 1 98.44 101 TRP A N 1
ATOM 780 C CA . TRP A 1 101 ? 21.859 -6.145 -9.938 1 98.44 101 TRP A CA 1
ATOM 781 C C . TRP A 1 101 ? 21.406 -4.691 -10.023 1 98.44 101 TRP A C 1
ATOM 783 O O . TRP A 1 101 ? 22.172 -3.771 -9.742 1 98.44 101 TRP A O 1
ATOM 793 N N . SER A 1 102 ? 20.203 -4.461 -10.492 1 98.56 102 SER A N 1
ATOM 794 C CA . SER A 1 102 ? 19.578 -3.143 -10.547 1 98.56 102 SER A CA 1
ATOM 795 C C . SER A 1 102 ? 18.047 -3.25 -10.5 1 98.56 102 SER A C 1
ATOM 797 O O . SER A 1 102 ? 17.484 -4.309 -10.789 1 98.56 102 SER A O 1
ATOM 799 N N . MET A 1 103 ? 17.5 -2.102 -10.117 1 98.56 103 MET A N 1
ATOM 800 C CA . MET A 1 103 ? 16.047 -1.969 -10.117 1 98.56 103 MET A CA 1
ATOM 801 C C . MET A 1 103 ? 15.609 -0.731 -10.898 1 98.56 103 MET A C 1
ATOM 803 O O . MET A 1 103 ? 15.211 0.273 -10.305 1 98.56 103 MET A O 1
ATOM 807 N N . PRO A 1 104 ? 15.633 -0.842 -12.227 1 98.81 104 PRO A N 1
ATOM 808 C CA . PRO A 1 104 ? 15.023 0.267 -12.961 1 98.81 104 PRO A CA 1
ATOM 809 C C . PRO A 1 104 ? 13.531 0.417 -12.672 1 98.81 104 PRO A C 1
ATOM 811 O O . PRO A 1 104 ? 12.844 -0.576 -12.414 1 98.81 104 PRO A O 1
ATOM 814 N N . TRP A 1 105 ? 13.125 1.679 -12.695 1 98.81 105 TRP A N 1
ATOM 815 C CA . TRP A 1 105 ? 11.734 1.927 -12.336 1 98.81 105 TRP A CA 1
ATOM 816 C C . TRP A 1 105 ? 11.188 3.143 -13.07 1 98.81 105 TRP A C 1
ATOM 818 O O . TRP A 1 105 ? 11.961 3.963 -13.578 1 98.81 105 TRP A O 1
ATOM 828 N N . THR A 1 106 ? 9.906 3.246 -13.234 1 98.69 106 THR A N 1
ATOM 829 C CA . THR A 1 106 ? 9.141 4.422 -13.633 1 98.69 106 THR A CA 1
ATOM 830 C C . THR A 1 106 ? 7.977 4.66 -12.68 1 98.69 106 THR A C 1
ATOM 832 O O . THR A 1 106 ? 7.289 3.717 -12.289 1 98.69 106 THR A O 1
ATOM 835 N N . VAL A 1 107 ? 7.836 5.922 -12.25 1 98.62 107 VAL A N 1
ATOM 836 C CA . VAL A 1 107 ? 6.652 6.277 -11.477 1 98.62 107 VAL A CA 1
ATOM 837 C C . VAL A 1 107 ? 5.438 6.359 -12.391 1 98.62 107 VAL A C 1
ATOM 839 O O . VAL A 1 107 ? 5.449 7.094 -13.383 1 98.62 107 VAL A O 1
ATOM 842 N N . THR A 1 108 ? 4.367 5.613 -12.031 1 98 108 THR A N 1
ATOM 843 C CA . THR A 1 108 ? 3.207 5.566 -12.914 1 98 108 THR A CA 1
ATOM 844 C C . THR A 1 108 ? 2.041 6.352 -12.32 1 98 108 THR A C 1
ATOM 846 O O . THR A 1 108 ? 1.105 6.719 -13.031 1 98 108 THR A O 1
ATOM 849 N N . HIS A 1 109 ? 2.08 6.566 -11.039 1 97.12 109 HIS A N 1
ATOM 850 C CA . HIS A 1 109 ? 0.998 7.277 -10.367 1 97.12 109 HIS A CA 1
ATOM 851 C C . HIS A 1 109 ? 1.44 7.789 -9 1 97.12 109 HIS A C 1
ATOM 853 O O . HIS A 1 109 ? 2.213 7.125 -8.305 1 97.12 109 HIS A O 1
ATOM 859 N N . THR A 1 110 ? 0.982 8.953 -8.641 1 96.44 110 THR A N 1
ATOM 860 C CA . THR A 1 110 ? 1.203 9.469 -7.289 1 96.44 110 THR A CA 1
ATOM 861 C C . THR A 1 110 ? -0.056 10.148 -6.758 1 96.44 110 THR A C 1
ATOM 863 O O . THR A 1 110 ? -0.851 10.688 -7.527 1 96.44 110 THR A O 1
ATOM 866 N N . VAL A 1 111 ? -0.221 10.031 -5.469 1 93.25 111 VAL A N 1
ATOM 867 C CA . VAL A 1 111 ? -1.189 10.812 -4.707 1 93.25 111 VAL A CA 1
ATOM 868 C C . VAL A 1 111 ? -0.512 11.422 -3.482 1 93.25 111 VAL A C 1
ATOM 870 O O . VAL A 1 111 ? 0.214 10.734 -2.76 1 93.25 111 VAL A O 1
ATOM 873 N N . VAL A 1 112 ? -0.691 12.711 -3.324 1 93.38 112 VAL A N 1
ATOM 874 C CA . VAL A 1 112 ? -0.209 13.398 -2.131 1 93.38 112 VAL A CA 1
ATOM 875 C C . VAL A 1 112 ? -1.375 14.094 -1.426 1 93.38 112 VAL A C 1
ATOM 877 O O . VAL A 1 112 ? -2.115 14.859 -2.043 1 93.38 112 VAL A O 1
ATOM 880 N N . GLU A 1 113 ? -1.478 13.719 -0.149 1 87.44 113 GLU A N 1
ATOM 881 C CA . GLU A 1 113 ? -2.574 14.273 0.64 1 87.44 113 GLU A CA 1
ATOM 882 C C . GLU A 1 113 ? -2.064 15.289 1.657 1 87.44 113 GLU A C 1
ATOM 884 O O . GLU A 1 113 ? -1.313 14.938 2.57 1 87.44 113 GLU A O 1
ATOM 889 N N . ASP A 1 114 ? -2.461 16.609 1.565 1 87.94 114 ASP A N 1
ATOM 890 C CA . ASP A 1 114 ? -2.24 17.688 2.512 1 87.94 114 ASP A CA 1
ATOM 891 C C . ASP A 1 114 ? -0.751 17.891 2.777 1 87.94 114 ASP A C 1
ATOM 893 O O . ASP A 1 114 ? -0.363 18.328 3.863 1 87.94 114 ASP A O 1
ATOM 897 N N . CYS A 1 115 ? 0.078 17.422 1.897 1 92.5 115 CYS A N 1
ATOM 898 C CA . CYS A 1 115 ? 1.531 17.484 1.989 1 92.5 115 CYS A CA 1
ATOM 899 C C . CYS A 1 115 ? 2.037 16.797 3.246 1 92.5 115 CYS A C 1
ATOM 901 O O . CYS A 1 115 ? 2.994 17.25 3.873 1 92.5 115 CYS A O 1
ATOM 903 N N . LYS A 1 116 ? 1.379 15.773 3.729 1 91.62 116 LYS A N 1
ATOM 904 C CA . LYS A 1 116 ? 1.744 15.055 4.949 1 91.62 116 LYS A CA 1
ATOM 905 C C . LYS A 1 116 ? 1.94 13.57 4.676 1 91.62 116 LYS A C 1
ATOM 907 O O . LYS A 1 116 ? 2.713 12.898 5.367 1 91.62 116 LYS A O 1
ATOM 912 N N . MET A 1 117 ? 1.179 13.086 3.803 1 92.31 117 MET A N 1
ATOM 913 C CA . MET A 1 117 ? 1.283 11.688 3.408 1 92.31 117 MET A CA 1
ATOM 914 C C . MET A 1 117 ? 0.991 11.516 1.922 1 92.31 117 MET A C 1
ATOM 916 O O . MET A 1 117 ? 0.263 12.312 1.332 1 92.31 117 MET A O 1
ATOM 920 N N . GLY A 1 118 ? 1.633 10.523 1.276 1 94.62 118 GLY A N 1
ATOM 921 C CA . GLY A 1 118 ? 1.402 10.188 -0.119 1 94.62 118 GLY A CA 1
ATOM 922 C C . GLY A 1 118 ? 1.869 8.789 -0.478 1 94.62 118 GLY A C 1
ATOM 923 O O . GLY A 1 118 ? 2.492 8.102 0.338 1 94.62 118 GLY A O 1
ATOM 924 N N . TYR A 1 119 ? 1.474 8.383 -1.643 1 96.69 119 TYR A N 1
ATOM 925 C CA . TYR A 1 119 ? 1.995 7.125 -2.154 1 96.69 119 TYR A CA 1
ATOM 926 C C . TYR A 1 119 ? 2.32 7.23 -3.639 1 96.69 119 TYR A C 1
ATOM 928 O O . TYR A 1 119 ? 1.804 8.109 -4.332 1 96.69 119 TYR A O 1
ATOM 936 N N . ALA A 1 120 ? 3.227 6.453 -4.023 1 98.38 120 ALA A N 1
ATOM 937 C CA . ALA A 1 120 ? 3.641 6.312 -5.418 1 98.38 120 ALA A CA 1
ATOM 938 C C . ALA A 1 120 ? 3.521 4.863 -5.883 1 98.38 120 ALA A C 1
ATOM 940 O O . ALA A 1 120 ? 3.846 3.938 -5.137 1 98.38 120 ALA A O 1
ATOM 941 N N . ILE A 1 121 ? 3.018 4.707 -7.043 1 98.62 121 ILE A N 1
ATOM 942 C CA . ILE A 1 121 ? 3.018 3.416 -7.723 1 98.62 121 ILE A CA 1
ATOM 943 C C . ILE A 1 121 ? 4.125 3.389 -8.773 1 98.62 121 ILE A C 1
ATOM 945 O O . ILE A 1 121 ? 4.246 4.312 -9.578 1 98.62 121 ILE A O 1
ATOM 949 N N . LEU A 1 122 ? 4.934 2.324 -8.719 1 98.81 122 LEU A N 1
ATOM 950 C CA . LEU A 1 122 ? 6.07 2.191 -9.625 1 98.81 122 LEU A CA 1
ATOM 951 C C . LEU A 1 122 ? 5.941 0.94 -10.484 1 98.81 122 LEU A C 1
ATOM 953 O O . LEU A 1 122 ? 5.527 -0.115 -9.992 1 98.81 122 LEU A O 1
ATOM 957 N N . ASP A 1 123 ? 6.25 1.103 -11.758 1 98.69 123 ASP A N 1
ATOM 958 C CA . ASP A 1 123 ? 6.637 -0.008 -12.617 1 98.69 123 ASP A CA 1
ATOM 959 C C . ASP A 1 123 ? 8.133 -0.286 -12.516 1 98.69 123 ASP A C 1
ATOM 961 O O . ASP A 1 123 ? 8.953 0.58 -12.828 1 98.69 123 ASP A O 1
ATOM 965 N N . ALA A 1 124 ? 8.469 -1.49 -11.977 1 98.69 124 ALA A N 1
ATOM 966 C CA . ALA A 1 124 ? 9.875 -1.74 -11.664 1 98.69 124 ALA A CA 1
ATOM 967 C C . ALA A 1 124 ? 10.297 -3.133 -12.125 1 98.69 124 ALA A C 1
ATOM 969 O O . ALA A 1 124 ? 9.453 -4 -12.359 1 98.69 124 ALA A O 1
ATOM 970 N N . TYR A 1 125 ? 11.555 -3.246 -12.273 1 98.62 125 TYR A N 1
ATOM 971 C CA . TYR A 1 125 ? 12.18 -4.516 -12.617 1 98.62 125 TYR A CA 1
ATOM 972 C C . TYR A 1 125 ? 13.344 -4.828 -11.688 1 98.62 125 TYR A C 1
ATOM 974 O O . TYR A 1 125 ? 14.102 -3.928 -11.312 1 98.62 125 TYR A O 1
ATOM 982 N N . TYR A 1 126 ? 13.422 -6.055 -11.281 1 98.5 126 TYR A N 1
ATOM 983 C CA . TYR A 1 126 ? 14.648 -6.535 -10.656 1 98.5 126 TYR A CA 1
ATOM 984 C C . TYR A 1 126 ? 15.477 -7.363 -11.633 1 98.5 126 TYR A C 1
ATOM 986 O O . TYR A 1 126 ? 15.055 -8.445 -12.055 1 98.5 126 TYR A O 1
ATOM 994 N N . LYS A 1 127 ? 16.656 -6.855 -11.875 1 98.75 127 LYS A N 1
ATOM 995 C CA . LYS A 1 127 ? 17.531 -7.492 -12.859 1 98.75 127 LYS A CA 1
ATOM 996 C C . LYS A 1 127 ? 18.844 -7.93 -12.227 1 98.75 127 LYS A C 1
ATOM 998 O O . LYS A 1 127 ? 19.516 -7.145 -11.547 1 98.75 127 LYS A O 1
ATOM 1003 N N . ALA A 1 128 ? 19.172 -9.148 -12.391 1 98.38 128 ALA A N 1
ATOM 1004 C CA . ALA A 1 128 ? 20.469 -9.75 -12.086 1 98.38 128 ALA A CA 1
ATOM 1005 C C . ALA A 1 128 ? 20.891 -10.711 -13.195 1 98.38 128 ALA A C 1
ATOM 1007 O O . ALA A 1 128 ? 20.75 -11.93 -13.062 1 98.38 128 ALA A O 1
ATOM 1008 N N . PRO A 1 129 ? 21.531 -10.148 -14.164 1 98.12 129 PRO A N 1
ATOM 1009 C CA . PRO A 1 129 ? 21.781 -10.945 -15.367 1 98.12 129 PRO A CA 1
ATOM 1010 C C . PRO A 1 129 ? 22.641 -12.18 -15.094 1 98.12 129 PRO A C 1
ATOM 1012 O O . PRO A 1 129 ? 22.344 -13.266 -15.609 1 98.12 129 PRO A O 1
ATOM 1015 N N . SER A 1 130 ? 23.609 -12.109 -14.281 1 98.06 130 SER A N 1
ATOM 1016 C CA . SER A 1 130 ? 24.484 -13.242 -14.023 1 98.06 130 SER A CA 1
ATOM 1017 C C . SER A 1 130 ? 23.734 -14.359 -13.297 1 98.06 130 SER A C 1
ATOM 1019 O O . SER A 1 130 ? 24.219 -15.5 -13.234 1 98.06 130 SER A O 1
ATOM 1021 N N . GLN A 1 131 ? 22.609 -14.023 -12.703 1 98 131 GLN A N 1
ATOM 1022 C CA . GLN A 1 131 ? 21.781 -15 -12.008 1 98 131 GLN A CA 1
ATOM 1023 C C . GLN A 1 131 ? 20.562 -15.391 -12.844 1 98 131 GLN A C 1
ATOM 1025 O O . GLN A 1 131 ? 19.672 -16.094 -12.367 1 98 131 GLN A O 1
ATOM 1030 N N . ASN A 1 132 ? 20.438 -14.852 -14.039 1 98.25 132 ASN A N 1
ATOM 1031 C CA . ASN A 1 132 ? 19.312 -15.086 -14.938 1 98.25 132 ASN A CA 1
ATOM 1032 C C . ASN A 1 132 ? 18 -14.625 -14.312 1 98.25 132 ASN A C 1
ATOM 1034 O O . ASN A 1 132 ? 17 -15.344 -14.375 1 98.25 132 ASN A O 1
ATOM 1038 N N . ILE A 1 133 ? 18.094 -13.422 -13.68 1 97.81 133 ILE A N 1
ATOM 1039 C CA . ILE A 1 133 ? 16.906 -12.859 -13.047 1 97.81 133 ILE A CA 1
ATOM 1040 C C . ILE A 1 133 ? 16.484 -11.586 -13.773 1 97.81 133 ILE A C 1
ATOM 1042 O O . ILE A 1 133 ? 17.312 -10.695 -14 1 97.81 133 ILE A O 1
ATOM 1046 N N . ASP A 1 134 ? 15.234 -11.547 -14.188 1 98.25 134 ASP A N 1
ATOM 1047 C CA . ASP A 1 134 ? 14.539 -10.391 -14.742 1 98.25 134 ASP A CA 1
ATOM 1048 C C . ASP A 1 134 ? 13.062 -10.391 -14.336 1 98.25 134 ASP A C 1
ATOM 1050 O O . ASP A 1 134 ? 12.203 -10.82 -15.109 1 98.25 134 ASP A O 1
ATOM 1054 N N . ARG A 1 135 ? 12.82 -9.805 -13.141 1 97.81 135 ARG A N 1
ATOM 1055 C CA . ARG A 1 135 ? 11.477 -9.859 -12.57 1 97.81 135 ARG A CA 1
ATOM 1056 C C . ARG A 1 135 ? 10.766 -8.516 -12.711 1 97.81 135 ARG A C 1
ATOM 1058 O O . ARG A 1 135 ? 11.383 -7.461 -12.523 1 97.81 135 ARG A O 1
ATOM 1065 N N . HIS A 1 136 ? 9.531 -8.562 -13.078 1 98.56 136 HIS A N 1
ATOM 1066 C CA . HIS A 1 136 ? 8.672 -7.395 -13.227 1 98.56 136 HIS A CA 1
ATOM 1067 C C . HIS A 1 136 ? 7.773 -7.211 -12.008 1 98.56 136 HIS A C 1
ATOM 1069 O O . HIS A 1 136 ? 7.07 -8.141 -11.609 1 98.56 136 HIS A O 1
ATOM 1075 N N . TYR A 1 137 ? 7.863 -5.984 -11.422 1 98.19 137 TYR A N 1
ATOM 1076 C CA . TYR A 1 137 ? 7.109 -5.695 -10.203 1 98.19 137 TYR A CA 1
ATOM 1077 C C . TYR A 1 137 ? 6.227 -4.469 -10.391 1 98.19 137 TYR A C 1
ATOM 1079 O O . TYR A 1 137 ? 6.59 -3.537 -11.102 1 98.19 137 TYR A O 1
ATOM 1087 N N . THR A 1 138 ? 5.07 -4.48 -9.781 1 98.62 138 THR A N 1
ATOM 1088 C CA . THR A 1 138 ? 4.434 -3.258 -9.305 1 98.62 138 THR A CA 1
ATOM 1089 C C . THR A 1 138 ? 4.801 -2.98 -7.852 1 98.62 138 THR A C 1
ATOM 1091 O O . THR A 1 138 ? 4.547 -3.811 -6.977 1 98.62 138 THR A O 1
ATOM 1094 N N . ILE A 1 139 ? 5.406 -1.85 -7.598 1 98.69 139 ILE A N 1
ATOM 1095 C CA . ILE A 1 139 ? 5.793 -1.438 -6.254 1 98.69 139 ILE A CA 1
ATOM 1096 C C . ILE A 1 139 ? 4.934 -0.255 -5.809 1 98.69 139 ILE A C 1
ATOM 1098 O O . ILE A 1 139 ? 4.688 0.667 -6.59 1 98.69 139 ILE A O 1
ATOM 1102 N N . SER A 1 140 ? 4.434 -0.305 -4.672 1 98.44 140 SER A N 1
ATOM 1103 C CA . SER A 1 140 ? 3.738 0.817 -4.051 1 98.44 140 SER A CA 1
ATOM 1104 C C . SER A 1 140 ? 4.492 1.325 -2.826 1 98.44 140 SER A C 1
ATOM 1106 O O . SER A 1 140 ? 4.707 0.579 -1.868 1 98.44 140 SER A O 1
ATOM 1108 N N . LEU A 1 141 ? 4.879 2.568 -2.824 1 98.69 141 LEU A N 1
ATOM 1109 C CA . LEU A 1 141 ? 5.543 3.23 -1.706 1 98.69 141 LEU A CA 1
ATOM 1110 C C . LEU A 1 141 ? 4.605 4.227 -1.031 1 98.69 141 LEU A C 1
ATOM 1112 O O . LEU A 1 141 ? 4.016 5.082 -1.697 1 98.69 141 LEU A O 1
ATOM 1116 N N . THR A 1 142 ? 4.422 4.07 0.216 1 97.81 142 THR A N 1
ATOM 1117 C CA . THR A 1 142 ? 3.738 5.074 1.023 1 97.81 142 THR A CA 1
ATOM 1118 C C . THR A 1 142 ? 4.734 5.855 1.878 1 97.81 142 THR A C 1
ATOM 1120 O O . THR A 1 142 ? 5.582 5.262 2.547 1 97.81 142 THR A O 1
ATOM 1123 N N . LEU A 1 143 ? 4.641 7.16 1.802 1 98 143 LEU A N 1
ATOM 1124 C CA . LEU A 1 143 ? 5.547 8.016 2.555 1 98 143 LEU A CA 1
ATOM 1125 C C . LEU A 1 143 ? 4.773 8.945 3.482 1 98 143 LEU A C 1
ATOM 1127 O O . LEU A 1 143 ? 3.625 9.297 3.201 1 98 143 LEU A O 1
ATOM 1131 N N . VAL A 1 144 ? 5.398 9.273 4.555 1 96.19 144 VAL A N 1
ATOM 1132 C CA . VAL A 1 144 ? 4.906 10.297 5.473 1 96.19 144 VAL A CA 1
ATOM 1133 C C . VAL A 1 144 ? 5.922 11.43 5.578 1 96.19 144 VAL A C 1
ATOM 1135 O O . VAL A 1 144 ? 7.121 11.219 5.375 1 96.19 144 VAL A O 1
ATOM 1138 N N . ARG A 1 145 ? 5.383 12.578 5.82 1 96.25 145 ARG A N 1
ATOM 1139 C CA . ARG A 1 145 ? 6.23 13.742 6.039 1 96.25 145 ARG A CA 1
ATOM 1140 C C . ARG A 1 145 ? 6.16 14.211 7.488 1 96.25 145 ARG A C 1
ATOM 1142 O O . ARG A 1 145 ? 5.094 14.594 7.969 1 96.25 145 ARG A O 1
ATOM 1149 N N . GLN A 1 146 ? 7.219 14.156 8.164 1 93.31 146 GLN A N 1
ATOM 1150 C CA . GLN A 1 146 ? 7.352 14.633 9.539 1 93.31 146 GLN A CA 1
ATOM 1151 C C . GLN A 1 146 ? 8.523 15.594 9.68 1 93.31 146 GLN A C 1
ATOM 1153 O O . GLN A 1 146 ? 9.625 15.312 9.195 1 93.31 146 GLN A O 1
ATOM 1158 N N . HIS A 1 147 ? 8.227 16.734 10.32 1 93 147 HIS A N 1
ATOM 1159 C CA . HIS A 1 147 ? 9.242 17.766 10.531 1 93 147 HIS A CA 1
ATOM 1160 C C . HIS A 1 147 ? 9.938 18.125 9.219 1 93 147 HIS A C 1
ATOM 1162 O O . HIS A 1 147 ? 11.164 18.219 9.164 1 93 147 HIS A O 1
ATOM 1168 N N . GLY A 1 148 ? 9.156 18.109 8.148 1 93.56 148 GLY A N 1
ATOM 1169 C CA . GLY A 1 148 ? 9.633 18.609 6.863 1 93.56 148 GLY A CA 1
ATOM 1170 C C . GLY A 1 148 ? 10.352 17.547 6.047 1 93.56 148 GLY A C 1
ATOM 1171 O O . GLY A 1 148 ? 10.797 17.812 4.93 1 93.56 148 GLY A O 1
ATOM 1172 N N . LYS A 1 149 ? 10.344 16.297 6.539 1 96.44 149 LYS A N 1
ATOM 1173 C CA . LYS A 1 149 ? 11.078 15.234 5.859 1 96.44 149 LYS A CA 1
ATOM 1174 C C . LYS A 1 149 ? 10.164 14.078 5.488 1 96.44 149 LYS A C 1
ATOM 1176 O O . LYS A 1 149 ? 9.398 13.594 6.324 1 96.44 149 LYS A O 1
ATOM 1181 N N . TRP A 1 150 ? 10.273 13.719 4.219 1 98.31 150 TRP A N 1
ATOM 1182 C CA . TRP A 1 150 ? 9.555 12.539 3.752 1 98.31 150 TRP A CA 1
ATOM 1183 C C . TRP A 1 150 ? 10.32 11.266 4.082 1 98.31 150 TRP A C 1
ATOM 1185 O O . TRP A 1 150 ? 11.539 11.203 3.922 1 98.31 150 TRP A O 1
ATOM 1195 N N . GLN A 1 151 ? 9.633 10.227 4.516 1 98.62 151 GLN A N 1
ATOM 1196 C CA . GLN A 1 151 ? 10.203 8.898 4.699 1 98.62 151 GLN A CA 1
ATOM 1197 C C . GLN A 1 151 ? 9.227 7.809 4.266 1 98.62 151 GLN A C 1
ATOM 1199 O O . GLN A 1 151 ? 8.016 7.961 4.414 1 98.62 151 GLN A O 1
ATOM 1204 N N . VAL A 1 152 ? 9.773 6.746 3.744 1 98.75 152 VAL A N 1
ATOM 1205 C CA . VAL A 1 152 ? 8.969 5.594 3.35 1 98.75 152 VAL A CA 1
ATOM 1206 C C . VAL A 1 152 ? 8.508 4.836 4.59 1 98.75 152 VAL A C 1
ATOM 1208 O O . VAL A 1 152 ? 9.328 4.398 5.398 1 98.75 152 VAL A O 1
ATOM 1211 N N . ILE A 1 153 ? 7.203 4.715 4.715 1 97.75 153 ILE A N 1
ATOM 1212 C CA . ILE A 1 153 ? 6.676 4.055 5.906 1 97.75 153 ILE A CA 1
ATOM 1213 C C . ILE A 1 153 ? 6.059 2.713 5.523 1 97.75 153 ILE A C 1
ATOM 1215 O O . ILE A 1 153 ? 5.844 1.854 6.379 1 97.75 153 ILE A O 1
ATOM 1219 N N . LYS A 1 154 ? 5.77 2.484 4.285 1 98.38 154 LYS A N 1
ATOM 1220 C CA . LYS A 1 154 ? 5.215 1.221 3.811 1 98.38 154 LYS A CA 1
ATOM 1221 C C . LYS A 1 154 ? 5.633 0.945 2.367 1 98.38 154 LYS A C 1
ATOM 1223 O O . LYS A 1 154 ? 5.621 1.85 1.53 1 98.38 154 LYS A O 1
ATOM 1228 N N . ASP A 1 155 ? 5.961 -0.247 2.078 1 98.38 155 ASP A N 1
ATOM 1229 C CA . ASP A 1 155 ? 6.355 -0.752 0.767 1 98.38 155 ASP A CA 1
ATOM 1230 C C . ASP A 1 155 ? 5.629 -2.053 0.436 1 98.38 155 ASP A C 1
ATOM 1232 O O . ASP A 1 155 ? 5.633 -2.992 1.235 1 98.38 155 ASP A O 1
ATOM 1236 N N . THR A 1 156 ? 4.969 -2.111 -0.689 1 98.06 156 THR A N 1
ATOM 1237 C CA . THR A 1 156 ? 4.402 -3.361 -1.183 1 98.06 156 THR A CA 1
ATOM 1238 C C . THR A 1 156 ? 4.984 -3.719 -2.547 1 98.06 156 THR A C 1
ATOM 1240 O O . THR A 1 156 ? 5.051 -2.869 -3.439 1 98.06 156 THR A O 1
ATOM 1243 N N . VAL A 1 157 ? 5.398 -4.969 -2.688 1 97.94 157 VAL A N 1
ATOM 1244 C CA . VAL A 1 157 ? 5.973 -5.477 -3.93 1 97.94 157 VAL A CA 1
ATOM 1245 C C . VAL A 1 157 ? 5.105 -6.605 -4.473 1 97.94 157 VAL A C 1
ATOM 1247 O O . VAL A 1 157 ? 4.918 -7.629 -3.811 1 97.94 157 VAL A O 1
ATOM 1250 N N . THR A 1 158 ? 4.621 -6.41 -5.676 1 97.25 158 THR A N 1
ATOM 1251 C CA . THR A 1 158 ? 3.758 -7.398 -6.316 1 97.25 158 THR A CA 1
ATOM 1252 C C . THR A 1 158 ? 4.336 -7.828 -7.66 1 97.25 158 THR A C 1
ATOM 1254 O O . THR A 1 158 ? 4.672 -6.988 -8.5 1 97.25 158 THR A O 1
ATOM 1257 N N . ASP A 1 159 ? 4.406 -9.164 -7.883 1 96.88 159 ASP A N 1
ATOM 1258 C CA . ASP A 1 159 ? 4.812 -9.672 -9.188 1 96.88 159 ASP A CA 1
ATOM 1259 C C . ASP A 1 159 ? 3.811 -9.266 -10.266 1 96.88 159 ASP A C 1
ATOM 1261 O O . ASP A 1 159 ? 2.598 -9.305 -10.039 1 96.88 159 ASP A O 1
ATOM 1265 N N . VAL A 1 160 ? 4.402 -8.812 -11.328 1 96.62 160 VAL A N 1
ATOM 1266 C CA . VAL A 1 160 ? 3.551 -8.633 -12.5 1 96.62 160 VAL A CA 1
ATOM 1267 C C . VAL A 1 160 ? 3.506 -9.922 -13.32 1 96.62 160 VAL A C 1
ATOM 1269 O O . VAL A 1 160 ? 4.531 -10.375 -13.828 1 96.62 160 VAL A O 1
ATOM 1272 N N . LEU A 1 161 ? 2.344 -10.438 -13.422 1 92.25 161 LEU A N 1
ATOM 1273 C CA . LEU A 1 161 ? 2.162 -11.711 -14.102 1 92.25 161 LEU A CA 1
ATOM 1274 C C . LEU A 1 161 ? 1.395 -11.523 -15.406 1 92.25 161 LEU A C 1
ATOM 1276 O O . LEU A 1 161 ? 0.577 -10.609 -15.523 1 92.25 161 LEU A O 1
ATOM 1280 N N . PRO A 1 162 ? 1.716 -12.422 -16.422 1 86 162 PRO A N 1
ATOM 1281 C CA . PRO A 1 162 ? 0.999 -12.352 -17.688 1 86 162 PRO A CA 1
ATOM 1282 C C . PRO A 1 162 ? -0.494 -12.641 -17.547 1 86 162 PRO A C 1
ATOM 1284 O O . PRO A 1 162 ? -0.905 -13.336 -16.609 1 86 162 PRO A O 1
ATOM 1287 N N . MET B 1 1 ? 23.672 14.422 93.5 1 30.03 1 MET B N 1
ATOM 1288 C CA . MET B 1 1 ? 22.469 14.75 92.688 1 30.03 1 MET B CA 1
ATOM 1289 C C . MET B 1 1 ? 22.734 14.602 91.188 1 30.03 1 MET B C 1
ATOM 1291 O O . MET B 1 1 ? 23.453 15.414 90.625 1 30.03 1 MET B O 1
ATOM 1295 N N . ARG B 1 2 ? 22.875 13.305 90.688 1 40.59 2 ARG B N 1
ATOM 1296 C CA . ARG B 1 2 ? 23.266 12.852 89.375 1 40.59 2 ARG B CA 1
ATOM 1297 C C . ARG B 1 2 ? 22.281 13.336 88.312 1 40.59 2 ARG B C 1
ATOM 1299 O O . ARG B 1 2 ? 21.094 13.062 88.375 1 40.59 2 ARG B O 1
ATOM 1306 N N . LYS B 1 3 ? 22.594 14.539 87.75 1 39.88 3 LYS B N 1
ATOM 1307 C CA . LYS B 1 3 ? 21.828 15.219 86.75 1 39.88 3 LYS B CA 1
ATOM 1308 C C . LYS B 1 3 ? 21.625 14.32 85.5 1 39.88 3 LYS B C 1
ATOM 1310 O O . LYS B 1 3 ? 22.609 13.82 84.938 1 39.88 3 LYS B O 1
ATOM 1315 N N . ARG B 1 4 ? 20.484 13.562 85.375 1 35.31 4 ARG B N 1
ATOM 1316 C CA . ARG B 1 4 ? 20 12.766 84.25 1 35.31 4 ARG B CA 1
ATOM 1317 C C . ARG B 1 4 ? 19.922 13.594 83 1 35.31 4 ARG B C 1
ATOM 1319 O O . ARG B 1 4 ? 19.344 14.68 83 1 35.31 4 ARG B O 1
ATOM 1326 N N . TYR B 1 5 ? 20.906 13.562 82.062 1 31.27 5 TYR B N 1
ATOM 1327 C CA . TYR B 1 5 ? 21.062 14.102 80.688 1 31.27 5 TYR B CA 1
ATOM 1328 C C . TYR B 1 5 ? 19.953 13.617 79.812 1 31.27 5 TYR B C 1
ATOM 1330 O O . TYR B 1 5 ? 19.828 12.414 79.562 1 31.27 5 TYR B O 1
ATOM 1338 N N . TYR B 1 6 ? 18.688 14.039 79.938 1 28.7 6 TYR B N 1
ATOM 1339 C CA . TYR B 1 6 ? 17.625 13.688 79.062 1 28.7 6 TYR B CA 1
ATOM 1340 C C . TYR B 1 6 ? 17.969 14.125 77.625 1 28.7 6 TYR B C 1
ATOM 1342 O O . TYR B 1 6 ? 18.203 15.305 77.375 1 28.7 6 TYR B O 1
ATOM 1350 N N . ALA B 1 7 ? 18.703 13.273 76.875 1 32.41 7 ALA B N 1
ATOM 1351 C CA . ALA B 1 7 ? 18.984 13.461 75.438 1 32.41 7 ALA B CA 1
ATOM 1352 C C . ALA B 1 7 ? 17.703 13.586 74.625 1 32.41 7 ALA B C 1
ATOM 1354 O O . ALA B 1 7 ? 16.828 12.719 74.688 1 32.41 7 ALA B O 1
ATOM 1355 N N . ALA B 1 8 ? 17.172 14.805 74.438 1 32.22 8 ALA B N 1
ATOM 1356 C CA . ALA B 1 8 ? 16.047 15.141 73.562 1 32.22 8 ALA B CA 1
ATOM 1357 C C . ALA B 1 8 ? 16.312 14.688 72.125 1 32.22 8 ALA B C 1
ATOM 1359 O O . ALA B 1 8 ? 17.328 15.031 71.562 1 32.22 8 ALA B O 1
ATOM 1360 N N . LEU B 1 9 ? 15.867 13.469 71.688 1 29 9 LEU B N 1
ATOM 1361 C CA . LEU B 1 9 ? 15.867 12.914 70.312 1 29 9 LEU B CA 1
ATOM 1362 C C . LEU B 1 9 ? 15.117 13.836 69.375 1 29 9 LEU B C 1
ATOM 1364 O O . LEU B 1 9 ? 13.93 14.109 69.562 1 29 9 LEU B O 1
ATOM 1368 N N . ALA B 1 10 ? 15.703 14.914 68.812 1 31.41 10 ALA B N 1
ATOM 1369 C CA . ALA B 1 10 ? 15.125 15.766 67.812 1 31.41 10 ALA B CA 1
ATOM 1370 C C . ALA B 1 10 ? 14.758 14.961 66.562 1 31.41 10 ALA B C 1
ATOM 1372 O O . ALA B 1 10 ? 15.594 14.25 66 1 31.41 10 ALA B O 1
ATOM 1373 N N . GLY B 1 11 ? 13.539 14.414 66.375 1 30.75 11 GLY B N 1
ATOM 1374 C CA . GLY B 1 11 ? 12.945 13.766 65.25 1 30.75 11 GLY B CA 1
ATOM 1375 C C . GLY B 1 11 ? 13.023 14.602 63.969 1 30.75 11 GLY B C 1
ATOM 1376 O O . GLY B 1 11 ? 12.57 15.75 63.969 1 30.75 11 GLY B O 1
ATOM 1377 N N . LEU B 1 12 ? 14.055 14.477 63.125 1 31.84 12 LEU B N 1
ATOM 1378 C CA . LEU B 1 12 ? 14.211 15.07 61.812 1 31.84 12 LEU B CA 1
ATOM 1379 C C . LEU B 1 12 ? 13.047 14.695 60.906 1 31.84 12 LEU B C 1
ATOM 1381 O O . LEU B 1 12 ? 12.859 13.516 60.594 1 31.84 12 LEU B O 1
ATOM 1385 N N . VAL B 1 13 ? 11.914 15.367 61 1 33.84 13 VAL B N 1
ATOM 1386 C CA . VAL B 1 13 ? 10.859 15.18 60 1 33.84 13 VAL B CA 1
ATOM 1387 C C . VAL B 1 13 ? 11.375 15.531 58.625 1 33.84 13 VAL B C 1
ATOM 1389 O O . VAL B 1 13 ? 11.75 16.672 58.344 1 33.84 13 VAL B O 1
ATOM 1392 N N . VAL B 1 14 ? 12.008 14.633 57.906 1 38.5 14 VAL B N 1
ATOM 1393 C CA . VAL B 1 14 ? 12.297 14.797 56.469 1 38.5 14 VAL B CA 1
ATOM 1394 C C . VAL B 1 14 ? 11 15.078 55.719 1 38.5 14 VAL B C 1
ATOM 1396 O O . VAL B 1 14 ? 10.094 14.25 55.688 1 38.5 14 VAL B O 1
ATOM 1399 N N . ALA B 1 15 ? 10.578 16.328 55.594 1 38.44 15 ALA B N 1
ATOM 1400 C CA . ALA B 1 15 ? 9.516 16.719 54.688 1 38.44 15 ALA B CA 1
ATOM 1401 C C . ALA B 1 15 ? 9.805 16.234 53.25 1 38.44 15 ALA B C 1
ATOM 1403 O O . ALA B 1 15 ? 10.852 16.547 52.688 1 38.44 15 ALA B O 1
ATOM 1404 N N . ALA B 1 16 ? 9.359 15.07 52.875 1 38.75 16 ALA B N 1
ATOM 1405 C CA . ALA B 1 16 ? 9.312 14.648 51.5 1 38.75 16 ALA B CA 1
ATOM 1406 C C . ALA B 1 16 ? 8.625 15.711 50.625 1 38.75 16 ALA B C 1
ATOM 1408 O O . ALA B 1 16 ? 7.445 16.016 50.812 1 38.75 16 ALA B O 1
ATOM 1409 N N . ALA B 1 17 ? 9.297 16.719 50.156 1 42.38 17 ALA B N 1
ATOM 1410 C CA . ALA B 1 17 ? 8.766 17.562 49.094 1 42.38 17 ALA B CA 1
ATOM 1411 C C . ALA B 1 17 ? 8.242 16.719 47.938 1 42.38 17 ALA B C 1
ATOM 1413 O O . ALA B 1 17 ? 9.016 16.031 47.25 1 42.38 17 ALA B O 1
ATOM 1414 N N . GLY B 1 18 ? 7.055 16.125 47.969 1 40.19 18 GLY B N 1
ATOM 1415 C CA . GLY B 1 18 ? 6.43 15.602 46.781 1 40.19 18 GLY B CA 1
ATOM 1416 C C . GLY B 1 18 ? 6.496 16.562 45.594 1 40.19 18 GLY B C 1
ATOM 1417 O O . GLY B 1 18 ? 6.016 17.688 45.688 1 40.19 18 GLY B O 1
ATOM 1418 N N . ILE B 1 19 ? 7.547 16.578 44.875 1 46.03 19 ILE B N 1
ATOM 1419 C CA . ILE B 1 19 ? 7.48 17.234 43.594 1 46.03 19 ILE B CA 1
ATOM 1420 C C . ILE B 1 19 ? 6.129 16.938 42.938 1 46.03 19 ILE B C 1
ATOM 1422 O O . ILE B 1 19 ? 5.848 15.797 42.562 1 46.03 19 ILE B O 1
ATOM 1426 N N . GLY B 1 20 ? 5.047 17.562 43.219 1 42.16 20 GLY B N 1
ATOM 1427 C CA . GLY B 1 20 ? 3.805 17.516 42.469 1 42.16 20 GLY B CA 1
ATOM 1428 C C . GLY B 1 20 ? 4.012 17.625 40.969 1 42.16 20 GLY B C 1
ATOM 1429 O O . GLY B 1 20 ? 4.477 18.656 40.469 1 42.16 20 GLY B O 1
ATOM 1430 N N . VAL B 1 21 ? 4.352 16.547 40.281 1 55.62 21 VAL B N 1
ATOM 1431 C CA . VAL B 1 21 ? 4.117 16.625 38.844 1 55.62 21 VAL B CA 1
ATOM 1432 C C . VAL B 1 21 ? 2.832 17.406 38.562 1 55.62 21 VAL B C 1
ATOM 1434 O O . VAL B 1 21 ? 1.784 17.109 39.125 1 55.62 21 VAL B O 1
ATOM 1437 N N . PRO B 1 22 ? 2.955 18.594 38.031 1 56.94 22 PRO B N 1
ATOM 1438 C CA . PRO B 1 22 ? 1.758 19.422 37.875 1 56.94 22 PRO B CA 1
ATOM 1439 C C . PRO B 1 22 ? 0.581 18.641 37.281 1 56.94 22 PRO B C 1
ATOM 1441 O O . PRO B 1 22 ? 0.74 17.922 36.281 1 56.94 22 PRO B O 1
ATOM 1444 N N . ALA B 1 23 ? -0.465 18.422 37.938 1 57.72 23 ALA B N 1
ATOM 1445 C CA . ALA B 1 23 ? -1.756 17.812 37.656 1 57.72 23 ALA B CA 1
ATOM 1446 C C . ALA B 1 23 ? -2.205 18.156 36.219 1 57.72 23 ALA B C 1
ATOM 1448 O O . ALA B 1 23 ? -2.82 17.328 35.531 1 57.72 23 ALA B O 1
ATOM 1449 N N . ALA B 1 24 ? -1.77 19.406 35.719 1 61.72 24 ALA B N 1
ATOM 1450 C CA . ALA B 1 24 ? -2.223 19.875 34.406 1 61.72 24 ALA B CA 1
ATOM 1451 C C . ALA B 1 24 ? -1.583 19.062 33.281 1 61.72 24 ALA B C 1
ATOM 1453 O O . ALA B 1 24 ? -2.232 18.75 32.281 1 61.72 24 ALA B O 1
ATOM 1454 N N . ALA B 1 25 ? -0.288 18.75 33.406 1 63.75 25 ALA B N 1
ATOM 1455 C CA . ALA B 1 25 ? 0.398 17.969 32.406 1 63.75 25 ALA B CA 1
ATOM 1456 C C . ALA B 1 25 ? -0.229 16.578 32.25 1 63.75 25 ALA B C 1
ATOM 1458 O O . ALA B 1 25 ? -0.401 16.078 31.141 1 63.75 25 ALA B O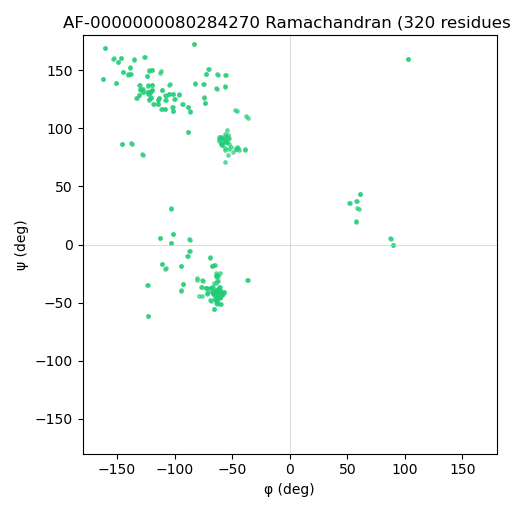 1
ATOM 1459 N N . THR B 1 26 ? -0.888 16.172 33.375 1 71.81 26 THR B N 1
ATOM 1460 C CA . THR B 1 26 ? -1.494 14.852 33.375 1 71.81 26 THR B CA 1
ATOM 1461 C C . THR B 1 26 ? -2.84 14.867 32.656 1 71.81 26 THR B C 1
ATOM 1463 O O . THR B 1 26 ? -3.146 13.961 31.875 1 71.81 26 THR B O 1
ATOM 1466 N N . ALA B 1 27 ? -3.498 16.062 32.75 1 82 27 ALA B N 1
ATOM 1467 C CA . ALA B 1 27 ? -4.801 16.141 32.094 1 82 27 ALA B CA 1
ATOM 1468 C C . ALA B 1 27 ? -4.648 16.281 30.594 1 82 27 ALA B C 1
ATOM 1470 O O . ALA B 1 27 ? -5.395 15.672 29.812 1 82 27 ALA B O 1
ATOM 1471 N N . GLY B 1 28 ? -3.762 17.109 30.125 1 84.81 28 GLY B N 1
ATOM 1472 C CA . GLY B 1 28 ? -3.502 17.281 28.719 1 84.81 28 GLY B CA 1
ATOM 1473 C C . GLY B 1 28 ? -3.041 16.016 28.016 1 84.81 28 GLY B C 1
ATOM 1474 O O . GLY B 1 28 ? -3.502 15.695 26.922 1 84.81 28 GLY B O 1
ATOM 1475 N N . GLU B 1 29 ? -2.221 15.328 28.719 1 86.06 29 GLU B N 1
ATOM 1476 C CA . GLU B 1 29 ? -1.732 14.062 28.172 1 86.06 29 GLU B CA 1
ATOM 1477 C C . GLU B 1 29 ? -2.848 13.023 28.125 1 86.06 29 GLU B C 1
ATOM 1479 O O . GLU B 1 29 ? -2.924 12.242 27.172 1 86.06 29 GLU B O 1
ATOM 1484 N N . GLN B 1 30 ? -3.703 13 29.094 1 86.75 30 GLN B N 1
ATOM 1485 C CA . GLN B 1 30 ? -4.832 12.07 29.109 1 86.75 30 GLN B CA 1
ATOM 1486 C C . GLN B 1 30 ? -5.82 12.383 28 1 86.75 30 GLN B C 1
ATOM 1488 O O . GLN B 1 30 ? -6.352 11.477 27.359 1 86.75 30 GLN B O 1
ATOM 1493 N N . GLN B 1 31 ? -6.043 13.688 27.844 1 88.12 31 GLN B N 1
ATOM 1494 C CA . GLN B 1 31 ? -6.934 14.102 26.766 1 88.12 31 GLN B CA 1
ATOM 1495 C C . GLN B 1 31 ? -6.363 13.727 25.406 1 88.12 31 GLN B C 1
ATOM 1497 O O . GLN B 1 31 ? -7.082 13.234 24.547 1 88.12 31 GLN B O 1
ATOM 1502 N N . ALA B 1 32 ? -5.078 14.047 25.219 1 87.5 32 ALA B N 1
ATOM 1503 C CA . ALA B 1 32 ? -4.418 13.672 23.969 1 87.5 32 ALA B CA 1
ATOM 1504 C C . ALA B 1 32 ? -4.496 12.172 23.734 1 87.5 32 ALA B C 1
ATOM 1506 O O . ALA B 1 32 ? -4.727 11.727 22.609 1 87.5 32 ALA B O 1
ATOM 1507 N N . GLU B 1 33 ? -4.32 11.398 24.75 1 88.12 33 GLU B N 1
ATOM 1508 C CA . GLU B 1 33 ? -4.402 9.945 24.641 1 88.12 33 GLU B CA 1
ATOM 1509 C C . GLU B 1 33 ? -5.82 9.5 24.281 1 88.12 33 GLU B C 1
ATOM 1511 O O . GLU B 1 33 ? -6.012 8.609 23.469 1 88.12 33 GLU B O 1
ATOM 1516 N N . SER B 1 34 ? -6.758 10.07 24.875 1 90.06 34 SER B N 1
ATOM 1517 C CA . SER B 1 34 ? -8.148 9.758 24.578 1 90.06 34 SER B CA 1
ATOM 1518 C C . SER B 1 34 ? -8.508 10.07 23.141 1 90.06 34 SER B C 1
ATOM 1520 O O . SER B 1 34 ? -9.211 9.305 22.484 1 90.06 34 SER B O 1
ATOM 1522 N N . GLU B 1 35 ? -8.055 11.133 22.672 1 90.19 35 GLU B N 1
ATOM 1523 C CA . GLU B 1 35 ? -8.289 11.531 21.297 1 90.19 35 GLU B CA 1
ATOM 1524 C C . GLU B 1 35 ? -7.617 10.57 20.312 1 90.19 35 GLU B C 1
ATOM 1526 O O . GLU B 1 35 ? -8.195 10.219 19.297 1 90.19 35 GLU B O 1
ATOM 1531 N N . ARG B 1 36 ? -6.434 10.219 20.688 1 90.06 36 ARG B N 1
ATOM 1532 C CA . ARG B 1 36 ? -5.727 9.242 19.859 1 90.06 36 ARG B CA 1
ATOM 1533 C C . ARG B 1 36 ? -6.477 7.914 19.812 1 90.06 36 ARG B C 1
ATOM 1535 O O . ARG B 1 36 ? -6.598 7.301 18.75 1 90.06 36 ARG B O 1
ATOM 1542 N N . GLN B 1 37 ? -7.004 7.504 20.906 1 92.94 37 GLN B N 1
ATOM 1543 C CA . GLN B 1 37 ? -7.758 6.258 20.969 1 92.94 37 GLN B CA 1
ATOM 1544 C C . GLN B 1 37 ? -9.047 6.355 20.172 1 92.94 37 GLN B C 1
ATOM 1546 O O . GLN B 1 37 ? -9.43 5.402 19.484 1 92.94 37 GLN B O 1
ATOM 1551 N N . ALA B 1 38 ? -9.68 7.449 20.281 1 94.94 38 ALA B N 1
ATOM 1552 C CA . ALA B 1 38 ? -10.898 7.656 19.516 1 94.94 38 ALA B CA 1
ATOM 1553 C C . ALA B 1 38 ? -10.617 7.617 18.016 1 94.94 38 ALA B C 1
ATOM 1555 O O . ALA B 1 38 ? -11.391 7.043 17.25 1 94.94 38 ALA B O 1
ATOM 1556 N N . CYS B 1 39 ? -9.539 8.188 17.641 1 96.31 39 CYS B N 1
ATOM 1557 C CA . CYS B 1 39 ? -9.117 8.172 16.25 1 96.31 39 CYS B CA 1
ATOM 1558 C C . CYS B 1 39 ? -8.828 6.754 15.773 1 96.31 39 CYS B C 1
ATOM 1560 O O . CYS B 1 39 ? -9.281 6.34 14.711 1 96.31 39 CYS B O 1
ATOM 1562 N N . GLN B 1 40 ? -8.148 6.047 16.609 1 96.62 40 GLN B N 1
ATOM 1563 C CA . GLN B 1 40 ? -7.844 4.656 16.281 1 96.62 40 GLN B CA 1
ATOM 1564 C C . GLN B 1 40 ? -9.125 3.84 16.125 1 96.62 40 GLN B C 1
ATOM 1566 O O . GLN B 1 40 ? -9.25 3.061 15.172 1 96.62 40 GLN B O 1
ATOM 1571 N N . ARG B 1 41 ? -10.062 4.02 16.953 1 97.25 41 ARG B N 1
ATOM 1572 C CA . ARG B 1 41 ? -11.312 3.275 16.891 1 97.25 41 ARG B CA 1
ATOM 1573 C C . ARG B 1 41 ? -12.086 3.607 15.609 1 97.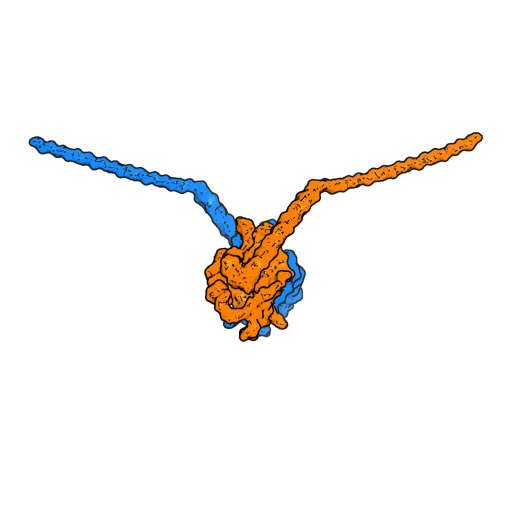25 41 ARG B C 1
ATOM 1575 O O . ARG B 1 41 ? -12.656 2.717 14.977 1 97.25 41 ARG B O 1
ATOM 1582 N N . SER B 1 42 ? -12.094 4.84 15.273 1 98.19 42 SER B N 1
ATOM 1583 C CA . SER B 1 42 ? -12.805 5.234 14.062 1 98.19 42 SER B CA 1
ATOM 1584 C C . SER B 1 42 ? -12.125 4.668 12.82 1 98.19 42 SER B C 1
ATOM 1586 O O . SER B 1 42 ? -12.797 4.289 11.859 1 98.19 42 SER B O 1
ATOM 1588 N N . PHE B 1 43 ? -10.797 4.617 12.852 1 98.56 43 PHE B N 1
ATOM 1589 C CA . PHE B 1 43 ? -10.047 3.994 11.773 1 98.56 43 PHE B CA 1
ATOM 1590 C C . PHE B 1 43 ? -10.375 2.51 11.664 1 98.56 43 PHE B C 1
ATOM 1592 O O . PHE B 1 43 ? -10.703 2.018 10.578 1 98.56 43 PHE B O 1
ATOM 1599 N N . ASP B 1 44 ? -10.406 1.846 12.781 1 98.56 44 ASP B N 1
ATOM 1600 C CA . ASP B 1 44 ? -10.703 0.417 12.812 1 98.56 44 ASP B CA 1
ATOM 1601 C C . ASP B 1 44 ? -12.109 0.136 12.281 1 98.56 44 ASP B C 1
ATOM 1603 O O . ASP B 1 44 ? -12.32 -0.834 11.555 1 98.56 44 ASP B O 1
ATOM 1607 N N . ARG B 1 45 ? -12.984 0.947 12.625 1 98.62 45 ARG B N 1
ATOM 1608 C CA . ARG B 1 45 ? -14.359 0.794 12.156 1 98.62 45 ARG B CA 1
ATOM 1609 C C . ARG B 1 45 ? -14.438 0.96 10.648 1 98.62 45 ARG B C 1
ATOM 1611 O O . ARG B 1 45 ? -15.211 0.262 9.977 1 98.62 45 ARG B O 1
ATOM 1618 N N . ALA B 1 46 ? -13.688 1.869 10.125 1 98.88 46 ALA B N 1
ATOM 1619 C CA . ALA B 1 46 ? -13.688 2.092 8.688 1 98.88 46 ALA B CA 1
ATOM 1620 C C . ALA B 1 46 ? -13.117 0.889 7.941 1 98.88 46 ALA B C 1
ATOM 1622 O O . ALA B 1 46 ? -13.625 0.495 6.895 1 98.88 46 ALA B O 1
ATOM 1623 N N . VAL B 1 47 ? -12.031 0.311 8.477 1 98.88 47 VAL B N 1
ATOM 1624 C CA . VAL B 1 47 ? -11.461 -0.897 7.895 1 98.88 47 VAL B CA 1
ATOM 1625 C C . VAL B 1 47 ? -12.492 -2.023 7.918 1 98.88 47 VAL B C 1
ATOM 1627 O O . VAL B 1 47 ? -12.695 -2.707 6.91 1 98.88 47 VAL B O 1
ATOM 1630 N N . TRP B 1 48 ? -13.133 -2.15 9.062 1 98.88 48 TRP B N 1
ATOM 1631 C CA . TRP B 1 48 ? -14.195 -3.145 9.188 1 98.88 48 TRP B CA 1
ATOM 1632 C C . TRP B 1 48 ? -15.305 -2.879 8.18 1 98.88 48 TRP B C 1
ATOM 1634 O O . TRP B 1 48 ? -15.812 -3.809 7.543 1 98.88 48 TRP B O 1
ATOM 1644 N N . GLU B 1 49 ? -15.711 -1.646 8.008 1 98.88 49 GLU B N 1
ATOM 1645 C CA . GLU B 1 49 ? -16.781 -1.259 7.09 1 98.88 49 GLU B CA 1
ATOM 1646 C C . GLU B 1 49 ? -16.453 -1.683 5.66 1 98.88 49 GLU B C 1
ATOM 1648 O O . GLU B 1 49 ? -17.328 -2.193 4.945 1 98.88 49 GLU B O 1
ATOM 1653 N N . ASP B 1 50 ? -15.25 -1.49 5.242 1 98.88 50 ASP B N 1
ATOM 1654 C CA . ASP B 1 50 ? -14.836 -1.892 3.902 1 98.88 50 ASP B CA 1
ATOM 1655 C C . ASP B 1 50 ? -15.016 -3.393 3.697 1 98.88 50 ASP B C 1
ATOM 1657 O O . ASP B 1 50 ? -15.703 -3.818 2.766 1 98.88 50 ASP B O 1
ATOM 1661 N N . MET B 1 51 ? -14.508 -4.184 4.602 1 98.88 51 MET B N 1
ATOM 1662 C CA . MET B 1 51 ? -14.5 -5.637 4.465 1 98.88 51 MET B CA 1
ATOM 1663 C C . MET B 1 51 ? -15.898 -6.207 4.66 1 98.88 51 MET B C 1
ATOM 1665 O O . MET B 1 51 ? -16.312 -7.121 3.943 1 98.88 51 MET B O 1
ATOM 1669 N N . ASP B 1 52 ? -16.625 -5.621 5.566 1 98.88 52 ASP B N 1
ATOM 1670 C CA . ASP B 1 52 ? -17.969 -6.129 5.855 1 98.88 52 ASP B CA 1
ATOM 1671 C C . ASP B 1 52 ? -18.922 -5.805 4.719 1 98.88 52 ASP B C 1
ATOM 1673 O O . ASP B 1 52 ? -19.75 -6.645 4.34 1 98.88 52 ASP B O 1
ATOM 1677 N N . SER B 1 53 ? -18.844 -4.586 4.176 1 98.88 53 SER B N 1
ATOM 1678 C CA . SER B 1 53 ? -19.703 -4.23 3.059 1 98.88 53 SER B CA 1
ATOM 1679 C C . SER B 1 53 ? -19.453 -5.125 1.852 1 98.88 53 SER B C 1
ATOM 1681 O O . SER B 1 53 ? -20.391 -5.531 1.163 1 98.88 53 SER B O 1
ATOM 1683 N N . TYR B 1 54 ? -18.203 -5.461 1.631 1 98.88 54 TYR B N 1
ATOM 1684 C CA . TYR B 1 54 ? -17.797 -6.363 0.555 1 98.88 54 TYR B CA 1
ATOM 1685 C C . TYR B 1 54 ? -18.375 -7.758 0.772 1 98.88 54 TYR B C 1
ATOM 1687 O O . TYR B 1 54 ? -19.031 -8.305 -0.113 1 98.88 54 TYR B O 1
ATOM 1695 N N . ASN B 1 55 ? -18.203 -8.281 1.9 1 98.75 55 ASN B N 1
ATOM 1696 C CA . ASN B 1 55 ? -18.656 -9.633 2.213 1 98.75 55 ASN B CA 1
ATOM 1697 C C . ASN B 1 55 ? -20.188 -9.727 2.174 1 98.75 55 ASN B C 1
ATOM 1699 O O . ASN B 1 55 ? -20.734 -10.758 1.794 1 98.75 55 ASN B O 1
ATOM 1703 N N . LYS B 1 56 ? -20.828 -8.656 2.553 1 98.5 56 LYS B N 1
ATOM 1704 C CA . LYS B 1 56 ? -22.281 -8.648 2.611 1 98.5 56 LYS B CA 1
ATOM 1705 C C . LYS B 1 56 ? -22.891 -8.273 1.258 1 98.5 56 LYS B C 1
ATOM 1707 O O . LYS B 1 56 ? -24.109 -8.281 1.092 1 98.5 56 LYS B O 1
ATOM 1712 N N . ARG B 1 57 ? -22.047 -7.922 0.329 1 98.56 57 ARG B N 1
ATOM 1713 C CA . ARG B 1 57 ? -22.484 -7.477 -0.989 1 98.56 57 ARG B CA 1
ATOM 1714 C C . ARG B 1 57 ? -23.406 -6.266 -0.88 1 98.56 57 ARG B C 1
ATOM 1716 O O . ARG B 1 57 ? -24.406 -6.184 -1.583 1 98.56 57 ARG B O 1
ATOM 1723 N N . ASP B 1 58 ? -23.109 -5.363 0.065 1 98.62 58 ASP B N 1
ATOM 1724 C CA . ASP B 1 58 ? -23.875 -4.141 0.272 1 98.62 58 ASP B CA 1
ATOM 1725 C C . ASP B 1 58 ? -23.344 -3.002 -0.59 1 98.62 58 ASP B C 1
ATOM 1727 O O . ASP B 1 58 ? -22.406 -2.301 -0.194 1 98.62 58 ASP B O 1
ATOM 1731 N N . ALA B 1 59 ? -24 -2.822 -1.72 1 98.75 59 ALA B N 1
ATOM 1732 C CA . ALA B 1 59 ? -23.5 -1.881 -2.725 1 98.75 59 ALA B CA 1
ATOM 1733 C C . ALA B 1 59 ? -23.453 -0.462 -2.164 1 98.75 59 ALA B C 1
ATOM 1735 O O . ALA B 1 59 ? -22.5 0.277 -2.422 1 98.75 59 ALA B O 1
ATOM 1736 N N . ALA B 1 60 ? -24.406 -0.078 -1.496 1 98.75 60 ALA B N 1
ATOM 1737 C CA . ALA B 1 60 ? -24.469 1.284 -0.973 1 98.75 60 ALA B CA 1
ATOM 1738 C C . ALA B 1 60 ? -23.328 1.534 0.023 1 98.75 60 ALA B C 1
ATOM 1740 O O . ALA B 1 60 ? -22.641 2.553 -0.054 1 98.75 60 ALA B O 1
ATOM 1741 N N . ARG B 1 61 ? -23.172 0.617 0.967 1 98.75 61 ARG B N 1
ATOM 1742 C CA . ARG B 1 61 ? -22.125 0.741 1.963 1 98.75 61 ARG B CA 1
ATOM 1743 C C . ARG B 1 61 ? -20.75 0.671 1.311 1 98.75 61 ARG B C 1
ATOM 1745 O O . ARG B 1 61 ? -19.828 1.416 1.684 1 98.75 61 ARG B O 1
ATOM 1752 N N . TYR B 1 62 ? -20.562 -0.196 0.337 1 98.88 62 TYR B N 1
ATOM 1753 C CA . TYR B 1 62 ? -19.297 -0.331 -0.368 1 98.88 62 TYR B CA 1
ATOM 1754 C C . TYR B 1 62 ? -18.953 0.95 -1.117 1 98.88 62 TYR B C 1
ATOM 1756 O O . TYR B 1 62 ? -17.828 1.446 -1.022 1 98.88 62 TYR B O 1
ATOM 1764 N N . ARG B 1 63 ? -19.922 1.563 -1.77 1 98.75 63 ARG B N 1
ATOM 1765 C CA . ARG B 1 63 ? -19.719 2.82 -2.482 1 98.75 63 ARG B CA 1
ATOM 1766 C C . ARG B 1 63 ? -19.281 3.926 -1.526 1 98.75 63 ARG B C 1
ATOM 1768 O O . ARG B 1 63 ? -18.438 4.758 -1.874 1 98.75 63 ARG B O 1
ATOM 1775 N N . ALA B 1 64 ? -19.797 3.887 -0.417 1 98.56 64 ALA B N 1
ATOM 1776 C CA . ALA B 1 64 ? -19.609 4.988 0.521 1 98.56 64 ALA B CA 1
ATOM 1777 C C . ALA B 1 64 ? -18.203 4.949 1.133 1 98.56 64 ALA B C 1
ATOM 1779 O O . ALA B 1 64 ? -17.641 5.992 1.459 1 98.56 64 ALA B O 1
ATOM 1780 N N . ILE B 1 65 ? -17.641 3.764 1.287 1 98.88 65 ILE B N 1
ATOM 1781 C CA . ILE B 1 65 ? -16.375 3.627 2.012 1 98.88 65 ILE B CA 1
ATOM 1782 C C . ILE B 1 65 ? -15.203 3.795 1.045 1 98.88 65 ILE B C 1
ATOM 1784 O O . ILE B 1 65 ? -14.062 3.959 1.472 1 98.88 65 ILE B O 1
ATOM 1788 N N . ILE B 1 66 ? -15.445 3.828 -0.314 1 98.81 66 ILE B N 1
ATOM 1789 C CA . ILE B 1 66 ? -14.375 3.918 -1.301 1 98.81 66 ILE B CA 1
ATOM 1790 C C . ILE B 1 66 ? -14.172 5.375 -1.708 1 98.81 66 ILE B C 1
ATOM 1792 O O . ILE B 1 66 ? -15.133 6.086 -2.006 1 98.81 66 ILE B O 1
ATOM 1796 N N . HIS B 1 67 ? -12.945 5.836 -1.656 1 97.94 67 HIS B N 1
ATOM 1797 C CA . HIS B 1 67 ? -12.562 7.195 -2.025 1 97.94 67 HIS B CA 1
ATOM 1798 C C . HIS B 1 67 ? -12.672 7.406 -3.533 1 97.94 67 HIS B C 1
ATOM 1800 O O . HIS B 1 67 ? -12.43 6.484 -4.312 1 97.94 67 HIS B O 1
ATOM 1806 N N . GLN B 1 68 ? -12.938 8.617 -3.947 1 96.12 68 GLN B N 1
ATOM 1807 C CA . GLN B 1 68 ? -13.086 8.961 -5.359 1 96.12 68 GLN B CA 1
ATOM 1808 C C . GLN B 1 68 ? -11.789 8.711 -6.121 1 96.12 68 GLN B C 1
ATOM 1810 O O . GLN B 1 68 ? -11.812 8.406 -7.316 1 96.12 68 GLN B O 1
ATOM 1815 N N . ASP B 1 69 ? -10.625 8.773 -5.445 1 94 69 ASP B N 1
ATOM 1816 C CA . ASP B 1 69 ? -9.328 8.609 -6.086 1 94 69 ASP B CA 1
ATOM 1817 C C . ASP B 1 69 ? -8.75 7.219 -5.809 1 94 69 ASP B C 1
ATOM 1819 O O . ASP B 1 69 ? -7.531 7.039 -5.797 1 94 69 ASP B O 1
ATOM 1823 N N . MET B 1 70 ? -9.57 6.262 -5.66 1 97.56 70 MET B N 1
ATOM 1824 C CA . MET B 1 70 ? -9.195 4.891 -5.32 1 97.56 70 MET B CA 1
ATOM 1825 C C . MET B 1 70 ? -8.203 4.332 -6.332 1 97.56 70 MET B C 1
ATOM 1827 O O . MET B 1 70 ? -8.359 4.531 -7.539 1 97.56 70 MET B O 1
ATOM 1831 N N . VAL B 1 71 ? -7.168 3.658 -5.789 1 97.94 71 VAL B N 1
ATOM 1832 C CA . VAL B 1 71 ? -6.211 2.891 -6.582 1 97.94 71 VAL B CA 1
ATOM 1833 C C . VAL B 1 71 ? -6.098 1.475 -6.023 1 97.94 71 VAL B C 1
ATOM 1835 O O . VAL B 1 71 ? -5.977 1.286 -4.812 1 97.94 71 VAL B O 1
ATOM 1838 N N . THR B 1 72 ? -6.133 0.484 -6.898 1 98.56 72 THR B N 1
ATOM 1839 C CA . THR B 1 72 ? -5.914 -0.903 -6.508 1 98.56 72 THR B CA 1
ATOM 1840 C C . THR B 1 72 ? -4.73 -1.501 -7.266 1 98.56 72 THR B C 1
ATOM 1842 O O . THR B 1 72 ? -4.602 -1.304 -8.477 1 98.56 72 THR B O 1
ATOM 1845 N N . ILE B 1 73 ? -3.879 -2.107 -6.52 1 98.38 73 ILE B N 1
ATOM 1846 C CA . ILE B 1 73 ? -2.924 -3.043 -7.098 1 98.38 73 ILE B CA 1
ATOM 1847 C C . ILE B 1 73 ? -3.396 -4.477 -6.863 1 98.38 73 ILE B C 1
ATOM 1849 O O . ILE B 1 73 ? -3.428 -4.945 -5.723 1 98.38 73 ILE B O 1
ATOM 1853 N N . GLY B 1 74 ? -3.701 -5.125 -7.973 1 97.19 74 GLY B N 1
ATOM 1854 C CA . GLY B 1 74 ? -4.219 -6.484 -7.879 1 97.19 74 GLY B CA 1
ATOM 1855 C C . GLY B 1 74 ? -3.127 -7.527 -7.734 1 97.19 74 GLY B C 1
ATOM 1856 O O . GLY B 1 74 ? -1.942 -7.219 -7.887 1 97.19 74 GLY B O 1
ATOM 1857 N N . ARG B 1 75 ? -3.564 -8.773 -7.488 1 94.56 75 ARG B N 1
ATOM 1858 C CA . ARG B 1 75 ? -2.666 -9.867 -7.137 1 94.56 75 ARG B CA 1
ATOM 1859 C C . ARG B 1 75 ? -1.731 -10.203 -8.289 1 94.56 75 ARG B C 1
ATOM 1861 O O . ARG B 1 75 ? -0.706 -10.859 -8.102 1 94.56 75 ARG B O 1
ATOM 1868 N N . LYS B 1 76 ? -2.066 -9.766 -9.531 1 94.81 76 LYS B N 1
ATOM 1869 C CA . LYS B 1 76 ? -1.205 -10.016 -10.68 1 94.81 76 LYS B CA 1
ATOM 1870 C C . LYS B 1 76 ? -0.384 -8.781 -11.039 1 94.81 76 LYS B C 1
ATOM 1872 O O . LYS B 1 76 ? 0.157 -8.688 -12.141 1 94.81 76 LYS B O 1
ATOM 1877 N N . GLY B 1 77 ? -0.467 -7.801 -10.148 1 96.31 77 GLY B N 1
ATOM 1878 C CA . GLY B 1 77 ? 0.375 -6.625 -10.312 1 96.31 77 GLY B CA 1
ATOM 1879 C C . GLY B 1 77 ? -0.271 -5.539 -11.148 1 96.31 77 GLY B C 1
ATOM 1880 O O . GLY B 1 77 ? 0.313 -4.473 -11.352 1 96.31 77 GLY B O 1
ATOM 1881 N N . GLN B 1 78 ? -1.476 -5.719 -11.648 1 96.19 78 GLN B N 1
ATOM 1882 C CA . GLN B 1 78 ? -2.158 -4.699 -12.445 1 96.19 78 GLN B CA 1
ATOM 1883 C C . GLN B 1 78 ? -2.623 -3.541 -11.562 1 96.19 78 GLN B C 1
ATOM 1885 O O . GLN B 1 78 ? -3.023 -3.744 -10.422 1 96.19 78 GLN B O 1
ATOM 1890 N N . THR B 1 79 ? -2.613 -2.389 -12.125 1 97.5 79 THR B N 1
ATOM 1891 C CA . THR B 1 79 ? -3.059 -1.187 -11.422 1 97.5 79 THR B CA 1
ATOM 1892 C C . THR B 1 79 ? -4.402 -0.71 -11.969 1 97.5 79 THR B C 1
ATOM 1894 O O . THR B 1 79 ? -4.57 -0.565 -13.18 1 97.5 79 THR B O 1
ATOM 1897 N N . ILE B 1 80 ? -5.348 -0.5 -11.07 1 98 80 ILE B N 1
ATOM 1898 C CA . ILE B 1 80 ? -6.664 0.034 -11.391 1 98 80 ILE B CA 1
ATOM 1899 C C . ILE B 1 80 ? -6.84 1.405 -10.742 1 98 80 ILE B C 1
ATOM 1901 O O . ILE B 1 80 ? -6.77 1.535 -9.523 1 98 80 ILE B O 1
ATOM 1905 N N . ILE B 1 81 ? -7.152 2.385 -11.586 1 97.25 81 ILE B N 1
ATOM 1906 C CA . ILE B 1 81 ? -7.16 3.752 -11.078 1 97.25 81 ILE B CA 1
ATOM 1907 C C . ILE B 1 81 ? -8.555 4.352 -11.242 1 97.25 81 ILE B C 1
ATOM 1909 O O . ILE B 1 81 ? -9.164 4.258 -12.312 1 97.25 81 ILE B O 1
ATOM 1913 N N . GLY B 1 82 ? -9.023 4.988 -10.133 1 96.88 82 GLY B N 1
ATOM 1914 C CA . GLY B 1 82 ? -10.258 5.758 -10.203 1 96.88 82 GLY B CA 1
ATOM 1915 C C . GLY B 1 82 ? -11.445 5.035 -9.594 1 96.88 82 GLY B C 1
ATOM 1916 O O . GLY B 1 82 ? -11.469 3.801 -9.555 1 96.88 82 GLY B O 1
ATOM 1917 N N . TYR B 1 83 ? -12.414 5.754 -9.266 1 98.19 83 TYR B N 1
ATOM 1918 C CA . TYR B 1 83 ? -13.57 5.254 -8.523 1 98.19 83 TYR B CA 1
ATOM 1919 C C . TYR B 1 83 ? -14.359 4.242 -9.352 1 98.19 83 TYR B C 1
ATOM 1921 O O . TYR B 1 83 ? -14.523 3.092 -8.945 1 98.19 83 TYR B O 1
ATOM 1929 N N . SER B 1 84 ? -14.789 4.59 -10.531 1 98.56 84 SER B N 1
ATOM 1930 C CA . SER B 1 84 ? -15.648 3.725 -11.336 1 98.56 84 SER B CA 1
ATOM 1931 C C . SER B 1 84 ? -14.93 2.439 -11.734 1 98.56 84 SER B C 1
ATOM 1933 O O . SER B 1 84 ? -15.516 1.357 -11.703 1 98.56 84 SER B O 1
ATOM 1935 N N . ALA B 1 85 ? -13.664 2.582 -12.086 1 98.38 85 ALA B N 1
ATOM 1936 C CA . ALA B 1 85 ? -12.891 1.418 -12.5 1 98.38 85 ALA B CA 1
ATOM 1937 C C . ALA B 1 85 ? -12.734 0.422 -11.352 1 98.38 85 ALA B C 1
ATOM 1939 O O . ALA B 1 85 ? -12.625 -0.785 -11.578 1 98.38 85 ALA B O 1
ATOM 1940 N N . ASN B 1 86 ? -12.766 0.894 -10.109 1 98.56 86 ASN B N 1
ATOM 1941 C CA . ASN B 1 86 ? -12.586 0.039 -8.945 1 98.56 86 ASN B CA 1
ATOM 1942 C C . ASN B 1 86 ? -13.922 -0.469 -8.406 1 98.56 86 ASN B C 1
ATOM 1944 O O . ASN B 1 86 ? -14.008 -1.601 -7.926 1 98.56 86 ASN B O 1
ATOM 1948 N N . VAL B 1 87 ? -14.945 0.341 -8.508 1 98.81 87 VAL B N 1
ATOM 1949 C CA . VAL B 1 87 ? -16.188 0.052 -7.805 1 98.81 87 VAL B CA 1
ATOM 1950 C C . VAL B 1 87 ? -17.141 -0.699 -8.727 1 98.81 87 VAL B C 1
ATOM 1952 O O . VAL B 1 87 ? -17.766 -1.681 -8.32 1 98.81 87 VAL B O 1
ATOM 1955 N N . ASP B 1 88 ? -17.219 -0.354 -9.969 1 98.56 88 ASP B N 1
ATOM 1956 C CA . ASP B 1 88 ? -18.234 -0.873 -10.867 1 98.56 88 ASP B CA 1
ATOM 1957 C C . ASP B 1 88 ? -18.094 -2.383 -11.055 1 98.56 88 ASP B C 1
ATOM 1959 O O . ASP B 1 88 ? -19.062 -3.123 -10.93 1 98.56 88 ASP B O 1
ATOM 1963 N N . PRO B 1 89 ? -16.891 -2.873 -11.312 1 98.31 89 PRO B N 1
ATOM 1964 C CA . PRO B 1 89 ? -16.781 -4.32 -11.484 1 98.31 89 PRO B CA 1
ATOM 1965 C C . PRO B 1 89 ? -17.156 -5.102 -10.227 1 98.31 89 PRO B C 1
ATOM 1967 O O . PRO B 1 89 ? -17.656 -6.227 -10.32 1 98.31 89 PRO B O 1
ATOM 1970 N N . VAL B 1 90 ? -16.906 -4.5 -9.094 1 98.38 90 VAL B N 1
ATOM 1971 C CA . VAL B 1 90 ? -17.266 -5.164 -7.848 1 98.38 90 VAL B CA 1
ATOM 1972 C C . VAL B 1 90 ? -18.797 -5.227 -7.727 1 98.38 90 VAL B C 1
ATOM 1974 O O . VAL B 1 90 ? -19.359 -6.301 -7.52 1 98.38 90 VAL B O 1
ATOM 1977 N N . ILE B 1 91 ? -19.469 -4.172 -7.938 1 98.56 91 ILE B N 1
ATOM 1978 C CA . ILE B 1 91 ? -20.906 -4.059 -7.723 1 98.56 91 ILE B CA 1
ATOM 1979 C C . ILE B 1 91 ? -21.656 -4.75 -8.859 1 98.56 91 ILE B C 1
ATOM 1981 O O . ILE B 1 91 ? -22.625 -5.461 -8.625 1 98.56 91 ILE B O 1
ATOM 1985 N N . ASP B 1 92 ? -21.156 -4.66 -10.031 1 98.25 92 ASP B N 1
ATOM 1986 C CA . ASP B 1 92 ? -21.922 -5.098 -11.195 1 98.25 92 ASP B CA 1
ATOM 1987 C C . ASP B 1 92 ? -21.578 -6.539 -11.562 1 98.25 92 ASP B C 1
ATOM 1989 O O . ASP B 1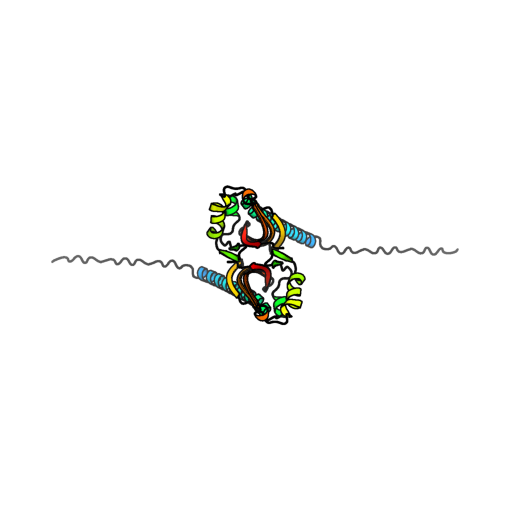 92 ? -22.312 -7.188 -12.312 1 98.25 92 ASP B O 1
ATOM 1993 N N . VAL B 1 93 ? -20.469 -7.012 -11.086 1 98.06 93 VAL B N 1
ATOM 1994 C CA . VAL B 1 93 ? -20.062 -8.359 -11.461 1 98.06 93 VAL B CA 1
ATOM 1995 C C . VAL B 1 93 ? -19.875 -9.211 -10.203 1 98.06 93 VAL B C 1
ATOM 1997 O O . VAL B 1 93 ? -20.609 -10.188 -9.992 1 98.06 93 VAL B O 1
ATOM 2000 N N . GLN B 1 94 ? -18.969 -8.836 -9.344 1 98 94 GLN B N 1
ATOM 2001 C CA . GL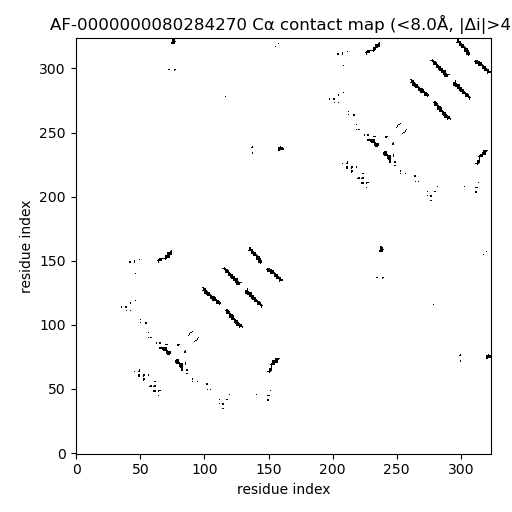N B 1 94 ? -18.625 -9.664 -8.203 1 98 94 GLN B CA 1
ATOM 2002 C C . GLN B 1 94 ? -19.828 -9.891 -7.289 1 98 94 GLN B C 1
ATOM 2004 O O . GLN B 1 94 ? -20.078 -11.016 -6.863 1 98 94 GLN B O 1
ATOM 2009 N N . PHE B 1 95 ? -20.562 -8.859 -7 1 98.5 95 PHE B N 1
ATOM 2010 C CA . PHE B 1 95 ? -21.688 -8.953 -6.086 1 98.5 95 PHE B CA 1
ATOM 2011 C C . PHE B 1 95 ? -22.812 -9.773 -6.699 1 98.5 95 PHE B C 1
ATOM 2013 O O . PHE B 1 95 ? -23.734 -10.195 -5.996 1 98.5 95 PHE B O 1
ATOM 2020 N N . LYS B 1 96 ? -22.719 -10.055 -7.969 1 97.94 96 LYS B N 1
ATOM 2021 C CA . LYS B 1 96 ? -23.828 -10.711 -8.672 1 97.94 96 LYS B CA 1
ATOM 2022 C C . LYS B 1 96 ? -23.438 -12.125 -9.102 1 97.94 96 LYS B C 1
ATOM 2024 O O . LYS B 1 96 ? -24.172 -12.781 -9.836 1 97.94 96 LYS B O 1
ATOM 2029 N N . LEU B 1 97 ? -22.281 -12.516 -8.672 1 97.81 97 LEU B N 1
ATOM 2030 C CA . LEU B 1 97 ? -21.891 -13.883 -8.969 1 97.81 97 LEU B CA 1
ATOM 2031 C C . LEU B 1 97 ? -22.938 -14.875 -8.461 1 97.81 97 LEU B C 1
ATOM 2033 O O . LEU B 1 97 ? -23.5 -14.695 -7.383 1 97.81 97 LEU B O 1
ATOM 2037 N N . PRO B 1 98 ? -23.188 -15.984 -9.117 1 97.12 98 PRO B N 1
ATOM 2038 C CA . PRO B 1 98 ? -24.281 -16.906 -8.805 1 97.12 98 PRO B CA 1
ATOM 2039 C C . PRO B 1 98 ? -23.906 -17.938 -7.754 1 97.12 98 PRO B C 1
ATOM 2041 O O . PRO B 1 98 ? -24.641 -18.906 -7.535 1 97.12 98 PRO B O 1
ATOM 2044 N N . TYR B 1 99 ? -22.703 -17.828 -7.215 1 97.5 99 TYR B N 1
ATOM 2045 C CA . TYR B 1 99 ? -22.25 -18.781 -6.199 1 97.5 99 TYR B CA 1
ATOM 2046 C C . TYR B 1 99 ? -21.797 -18.047 -4.941 1 97.5 99 TYR B C 1
ATOM 2048 O O . TYR B 1 99 ? -21.547 -16.844 -4.965 1 97.5 99 TYR B O 1
ATOM 2056 N N . GLU B 1 100 ? -21.766 -18.844 -3.881 1 97.44 100 GLU B N 1
ATOM 2057 C CA . GLU B 1 100 ? -21.375 -18.266 -2.598 1 97.44 100 GLU B CA 1
ATOM 2058 C C . GLU B 1 100 ? -19.859 -18.031 -2.545 1 97.44 100 GLU B C 1
ATOM 2060 O O . GLU B 1 100 ? -19.078 -18.859 -3.025 1 97.44 100 GLU B O 1
ATOM 2065 N N . TRP B 1 101 ? -19.516 -16.922 -2.01 1 98.44 101 TRP B N 1
ATOM 2066 C CA . TRP B 1 101 ? -18.125 -16.594 -1.71 1 98.44 101 TRP B CA 1
ATOM 2067 C C . TRP B 1 101 ? -18.031 -15.734 -0.45 1 98.44 101 TRP B C 1
ATOM 2069 O O . TRP B 1 101 ? -19.031 -15.18 0.007 1 98.44 101 TRP B O 1
ATOM 2079 N N . SER B 1 102 ? -16.875 -15.688 0.161 1 98.56 102 SER B N 1
ATOM 2080 C CA . SER B 1 102 ? -16.578 -14.836 1.313 1 98.56 102 SER B CA 1
ATOM 2081 C C . SER B 1 102 ? -15.102 -14.492 1.387 1 98.56 102 SER B C 1
ATOM 2083 O O . SER B 1 102 ? -14.266 -15.18 0.791 1 98.56 102 SER B O 1
ATOM 2085 N N . MET B 1 103 ? -14.891 -13.422 2.141 1 98.5 103 MET B N 1
ATOM 2086 C CA . MET B 1 103 ? -13.523 -13 2.42 1 98.5 103 MET B CA 1
ATOM 2087 C C . MET B 1 103 ? -13.305 -12.82 3.918 1 98.5 103 MET B C 1
ATOM 2089 O O . MET B 1 103 ? -13.242 -11.695 4.414 1 98.5 103 MET B O 1
ATOM 2093 N N . PRO B 1 104 ? -13.133 -13.938 4.613 1 98.81 104 PRO B N 1
ATOM 2094 C CA . PRO B 1 104 ? -12.719 -13.758 6.008 1 98.81 104 PRO B CA 1
ATOM 2095 C C . PRO B 1 104 ? -11.359 -13.078 6.137 1 98.81 104 PRO B C 1
ATOM 2097 O O . PRO B 1 104 ? -10.492 -13.266 5.281 1 98.81 104 PRO B O 1
ATOM 2100 N N . TRP B 1 105 ? -11.273 -12.297 7.203 1 98.81 105 TRP B N 1
ATOM 2101 C CA . TRP B 1 105 ? -10.039 -11.539 7.363 1 98.81 105 TRP B CA 1
ATOM 2102 C C . TRP B 1 105 ? -9.727 -11.312 8.836 1 98.81 105 TRP B C 1
ATOM 2104 O O . TRP B 1 105 ? -10.602 -11.453 9.695 1 98.81 105 TRP B O 1
ATOM 2114 N N . THR B 1 106 ? -8.5 -11.07 9.18 1 98.69 106 THR B N 1
ATOM 2115 C CA . THR B 1 106 ? -8.008 -10.539 10.445 1 98.69 106 THR B CA 1
ATOM 2116 C C . THR B 1 106 ? -7.059 -9.367 10.211 1 98.69 106 THR B C 1
ATOM 2118 O O . THR B 1 106 ? -6.227 -9.414 9.297 1 98.69 106 THR B O 1
ATOM 2121 N N . VAL B 1 107 ? -7.27 -8.297 10.977 1 98.62 107 VAL B N 1
ATOM 2122 C CA . VAL B 1 107 ? -6.309 -7.195 10.945 1 98.62 107 VAL B CA 1
ATOM 2123 C C . VAL B 1 107 ? -5.043 -7.59 11.695 1 98.62 107 VAL B C 1
ATOM 2125 O O . VAL B 1 107 ? -5.105 -7.98 12.867 1 98.62 107 VAL B O 1
ATOM 2128 N N . THR B 1 108 ? -3.883 -7.445 11.023 1 98 108 THR B N 1
ATOM 2129 C CA . THR B 1 108 ? -2.643 -7.891 11.648 1 98 108 THR B CA 1
ATOM 2130 C C . THR B 1 108 ? -1.787 -6.699 12.062 1 98 108 THR B C 1
ATOM 2132 O O . THR B 1 108 ? -0.888 -6.832 12.898 1 98 108 THR B O 1
ATOM 2135 N N . HIS B 1 109 ? -2.033 -5.578 11.469 1 97.12 109 HIS B N 1
ATOM 2136 C CA . HIS B 1 109 ? -1.246 -4.387 11.766 1 97.12 109 HIS B CA 1
ATOM 2137 C C . HIS B 1 109 ? -1.964 -3.123 11.305 1 97.12 109 HIS B C 1
ATOM 2139 O O . HIS B 1 109 ? -2.629 -3.125 10.266 1 97.12 109 HIS B O 1
ATOM 2145 N N . THR B 1 110 ? -1.861 -2.066 12.078 1 96.5 110 THR B N 1
ATOM 2146 C CA . THR B 1 110 ? -2.363 -0.764 11.664 1 96.5 110 THR B CA 1
ATOM 2147 C C . THR B 1 110 ? -1.383 0.342 12.039 1 96.5 110 THR B C 1
ATOM 2149 O O . THR B 1 110 ? -0.65 0.221 13.023 1 96.5 110 THR B O 1
ATOM 2152 N N . VAL B 1 111 ? -1.349 1.348 11.203 1 93.31 111 VAL B N 1
ATOM 2153 C CA . VAL B 1 111 ? -0.702 2.623 11.492 1 93.31 111 VAL B CA 1
ATOM 2154 C C . VAL B 1 111 ? -1.653 3.771 11.164 1 93.31 111 VAL B C 1
ATOM 2156 O O . VAL B 1 111 ? -2.275 3.783 10.102 1 93.31 111 VAL B O 1
ATOM 2159 N N . VAL B 1 112 ? -1.821 4.66 12.117 1 93.38 112 VAL B N 1
ATOM 2160 C CA . VAL B 1 112 ? -2.6 5.871 11.898 1 93.38 112 VAL B CA 1
ATOM 2161 C C . VAL B 1 112 ? -1.733 7.102 12.172 1 93.38 112 VAL B C 1
ATOM 2163 O O . VAL B 1 112 ? -1.13 7.215 13.242 1 93.38 112 VAL B O 1
ATOM 2166 N N . GLU B 1 113 ? -1.702 7.934 11.133 1 87.44 113 GLU B N 1
ATOM 2167 C CA . GLU B 1 113 ? -0.879 9.133 11.242 1 87.44 113 GLU B CA 1
ATOM 2168 C C . GLU B 1 113 ? -1.742 10.383 11.375 1 87.44 113 GLU B C 1
ATOM 2170 O O . GLU B 1 113 ? -2.494 10.727 10.461 1 87.44 113 GLU B O 1
ATOM 2175 N N . ASP B 1 114 ? -1.68 11.141 12.523 1 88 114 ASP B N 1
ATOM 2176 C CA . ASP B 1 114 ? -2.273 12.445 12.805 1 88 114 ASP B CA 1
ATOM 2177 C C . ASP B 1 114 ? -3.789 12.406 12.625 1 88 114 ASP B C 1
ATOM 2179 O O . ASP B 1 114 ? -4.402 13.414 12.273 1 88 114 ASP B O 1
ATOM 2183 N N . CYS B 1 115 ? -4.348 11.242 12.656 1 92.56 115 CYS B N 1
ATOM 2184 C CA . CYS B 1 115 ? -5.777 11 12.484 1 92.56 115 CYS B CA 1
ATOM 2185 C C . CYS B 1 115 ? -6.254 11.492 11.125 1 92.56 115 CYS B C 1
ATOM 2187 O O . CYS B 1 115 ? -7.359 12.023 11 1 92.56 115 CYS B O 1
ATOM 2189 N N . LYS B 1 116 ? -5.43 11.469 10.109 1 91.5 116 LYS B N 1
ATOM 2190 C CA . LYS B 1 116 ? -5.758 11.953 8.766 1 91.5 116 LYS B CA 1
ATOM 2191 C C . LYS B 1 116 ? -5.559 10.859 7.727 1 91.5 116 LYS B C 1
ATOM 2193 O O . LYS B 1 116 ? -6.23 10.844 6.691 1 91.5 116 LYS B O 1
ATOM 2198 N N . MET B 1 117 ? -4.598 10.07 7.957 1 92.38 117 MET B N 1
ATOM 2199 C CA . MET B 1 117 ? -4.309 8.953 7.062 1 92.38 117 MET B CA 1
ATOM 2200 C C . MET B 1 117 ? -3.805 7.746 7.852 1 92.38 117 MET B C 1
ATOM 2202 O O . MET B 1 117 ? -3.225 7.898 8.922 1 92.38 117 MET B O 1
ATOM 2206 N N . GLY B 1 118 ? -4.098 6.527 7.363 1 94.62 118 GLY B N 1
ATOM 2207 C CA . GLY B 1 118 ? -3.623 5.285 7.953 1 94.62 118 GLY B CA 1
ATOM 2208 C C . GLY B 1 118 ? -3.682 4.109 6.992 1 94.62 118 GLY B C 1
ATOM 2209 O O . GLY B 1 118 ? -4.211 4.23 5.887 1 94.62 118 GLY B O 1
ATOM 2210 N N . TYR B 1 119 ? -3.055 3.055 7.418 1 96.69 119 TYR B N 1
ATOM 2211 C CA . TYR B 1 119 ? -3.186 1.818 6.652 1 96.69 119 TYR B CA 1
ATOM 2212 C C . TYR B 1 119 ? -3.344 0.619 7.582 1 96.69 119 TYR B C 1
ATOM 2214 O O . TYR B 1 119 ? -2.977 0.684 8.758 1 96.69 119 TYR B O 1
ATOM 2222 N N . ALA B 1 120 ? -3.984 -0.339 7.082 1 98.31 120 ALA B N 1
ATOM 2223 C CA . ALA B 1 120 ? -4.176 -1.625 7.746 1 98.31 120 ALA B CA 1
ATOM 2224 C C . ALA B 1 120 ? -3.652 -2.771 6.887 1 98.31 120 ALA B C 1
ATOM 2226 O O . ALA B 1 120 ? -3.83 -2.771 5.664 1 98.31 120 ALA B O 1
ATOM 2227 N N . ILE B 1 121 ? -2.988 -3.67 7.5 1 98.62 121 ILE B N 1
ATOM 2228 C CA . ILE B 1 121 ? -2.594 -4.93 6.883 1 98.62 121 ILE B CA 1
ATOM 2229 C C . ILE B 1 121 ? -3.521 -6.047 7.348 1 98.62 121 ILE B C 1
ATOM 2231 O O . ILE B 1 121 ? -3.762 -6.207 8.547 1 98.62 121 ILE B O 1
ATOM 2235 N N . LEU B 1 122 ? -4.043 -6.789 6.379 1 98.81 122 LEU B N 1
ATOM 2236 C CA . LEU B 1 122 ? -4.992 -7.855 6.672 1 98.81 122 LEU B CA 1
ATOM 2237 C C . LEU B 1 122 ? -4.457 -9.203 6.207 1 98.81 122 LEU B C 1
ATOM 2239 O O . LEU B 1 122 ? -3.867 -9.305 5.129 1 98.81 122 LEU B O 1
ATOM 2243 N N . ASP B 1 123 ? -4.641 -10.203 7.055 1 98.69 123 ASP B N 1
ATOM 2244 C CA . ASP B 1 123 ? -4.637 -11.602 6.641 1 98.69 123 ASP B CA 1
ATOM 2245 C C . ASP B 1 123 ? -6.023 -12.039 6.168 1 98.69 123 ASP B C 1
ATOM 2247 O O . ASP B 1 123 ? -6.988 -11.992 6.938 1 98.69 123 ASP B O 1
ATOM 2251 N N . ALA B 1 124 ? -6.113 -12.359 4.855 1 98.69 124 ALA B N 1
ATOM 2252 C CA . ALA B 1 124 ? -7.441 -12.594 4.293 1 98.69 124 ALA B CA 1
ATOM 2253 C C . ALA B 1 124 ? -7.457 -13.836 3.412 1 98.69 124 ALA B C 1
ATOM 2255 O O . ALA B 1 124 ? -6.406 -14.312 2.982 1 98.69 124 ALA B O 1
ATOM 2256 N N . TYR B 1 125 ? -8.617 -14.312 3.25 1 98.62 125 TYR B N 1
ATOM 2257 C CA . TYR B 1 125 ? -8.867 -15.453 2.375 1 98.62 125 TYR B CA 1
ATOM 2258 C C . TYR B 1 125 ? -10.023 -15.172 1.429 1 98.62 125 TYR B C 1
ATOM 2260 O O . TYR B 1 125 ? -11.016 -14.547 1.819 1 98.62 125 TYR B O 1
ATOM 2268 N N . TYR B 1 126 ? -9.852 -15.555 0.212 1 98.5 126 TYR B N 1
ATOM 2269 C CA . TYR B 1 126 ? -10.992 -15.617 -0.698 1 98.5 126 TYR B CA 1
ATOM 2270 C C . TYR B 1 126 ? -11.469 -17.062 -0.875 1 98.5 126 TYR B C 1
ATOM 2272 O O . TYR B 1 126 ? -10.75 -17.891 -1.43 1 98.5 126 TYR B O 1
ATOM 2280 N N . LYS B 1 127 ? -12.703 -17.266 -0.465 1 98.75 127 LYS B N 1
ATOM 2281 C CA . LYS B 1 127 ? -13.258 -18.609 -0.488 1 98.75 127 LYS B CA 1
ATOM 2282 C C . LYS B 1 127 ? -14.5 -18.672 -1.369 1 98.75 127 LYS B C 1
ATOM 2284 O O . LYS B 1 127 ? -15.414 -17.859 -1.228 1 98.75 127 LYS B O 1
ATOM 2289 N N . ALA B 1 128 ? -14.5 -19.562 -2.285 1 98.38 128 ALA B N 1
ATOM 2290 C CA . ALA B 1 128 ? -15.641 -19.969 -3.104 1 98.38 128 ALA B CA 1
ATOM 2291 C C . ALA B 1 128 ? -15.688 -21.484 -3.258 1 98.38 128 ALA B C 1
ATOM 2293 O O . ALA B 1 128 ? -15.273 -22.031 -4.285 1 98.38 128 ALA B O 1
ATOM 2294 N N . PRO B 1 129 ? -16.312 -22.109 -2.314 1 98.12 129 PRO B N 1
ATOM 2295 C CA . PRO B 1 129 ? -16.203 -23.562 -2.254 1 98.12 129 PRO B CA 1
ATOM 2296 C C . PRO B 1 129 ? -16.766 -24.25 -3.504 1 98.12 129 PRO B C 1
ATOM 2298 O O . PRO B 1 129 ? -16.156 -25.188 -4.02 1 98.12 129 PRO B O 1
ATOM 2301 N N . SER B 1 130 ? -17.828 -23.797 -4.047 1 98.06 130 SER B N 1
ATOM 2302 C CA . SER B 1 130 ? -18.438 -24.438 -5.211 1 98.06 130 SER B CA 1
ATOM 2303 C C . SER B 1 130 ? -17.547 -24.312 -6.441 1 98.06 130 SER B C 1
ATOM 2305 O O . SER B 1 130 ? -17.734 -25.016 -7.434 1 98.06 130 SER B O 1
ATOM 2307 N N . GLN B 1 131 ? -16.609 -23.375 -6.387 1 98.06 131 GLN B N 1
ATOM 2308 C CA . GLN B 1 131 ? -15.664 -23.172 -7.477 1 98.06 131 GLN B CA 1
ATOM 2309 C C . GLN B 1 131 ? -14.305 -23.766 -7.141 1 98.06 131 GLN B C 1
ATOM 2311 O O . GLN B 1 131 ? -13.336 -23.562 -7.879 1 98.06 131 GLN B O 1
ATOM 2316 N N . ASN B 1 132 ? -14.164 -24.375 -5.992 1 98.25 132 ASN B N 1
ATOM 2317 C CA . ASN B 1 132 ? -12.914 -24.938 -5.504 1 98.25 132 ASN B CA 1
ATOM 2318 C C . ASN B 1 132 ? -11.836 -23.875 -5.352 1 98.25 132 ASN B C 1
ATOM 2320 O O . ASN B 1 132 ? -10.688 -24.078 -5.762 1 98.25 132 ASN B O 1
ATOM 2324 N N . ILE B 1 133 ? -12.289 -22.719 -4.785 1 97.81 133 ILE B N 1
ATOM 2325 C CA . ILE B 1 133 ? -11.367 -21.609 -4.574 1 97.81 133 ILE B CA 1
ATOM 2326 C C . ILE B 1 133 ? -11.18 -21.375 -3.076 1 97.81 133 ILE B C 1
ATOM 2328 O O . ILE B 1 133 ? -12.156 -21.266 -2.334 1 97.81 133 ILE B O 1
ATOM 2332 N N . ASP B 1 134 ? -9.922 -21.375 -2.645 1 98.25 134 ASP B N 1
ATOM 2333 C CA . ASP B 1 134 ? -9.461 -21 -1.312 1 98.25 134 ASP B CA 1
ATOM 2334 C C . ASP B 1 134 ? -8.094 -20.328 -1.374 1 98.25 134 ASP B C 1
ATOM 2336 O O . ASP B 1 134 ? -7.062 -20.969 -1.155 1 98.25 134 ASP B O 1
ATOM 2340 N N . ARG B 1 135 ? -8.141 -18.984 -1.592 1 97.81 135 ARG B N 1
ATOM 2341 C CA . ARG B 1 135 ? -6.902 -18.234 -1.803 1 97.81 135 ARG B CA 1
ATOM 2342 C C . ARG B 1 135 ? -6.531 -17.438 -0.563 1 97.81 135 ARG B C 1
ATOM 2344 O O . ARG B 1 135 ? -7.402 -16.859 0.09 1 97.81 135 ARG B O 1
ATOM 2351 N N . HIS B 1 136 ? -5.293 -17.438 -0.233 1 98.5 136 HIS B N 1
ATOM 2352 C CA . HIS B 1 136 ? -4.73 -16.688 0.89 1 98.5 136 HIS B CA 1
ATOM 2353 C C . HIS B 1 136 ? -4.062 -15.406 0.42 1 98.5 136 HIS B C 1
ATOM 2355 O O . HIS B 1 136 ? -3.211 -15.43 -0.47 1 98.5 136 HIS B O 1
ATOM 2361 N N . TYR B 1 137 ? -4.508 -14.273 1.026 1 98.19 137 TYR B N 1
ATOM 2362 C CA . TYR B 1 137 ? -4.008 -12.961 0.624 1 98.19 137 TYR B CA 1
ATOM 2363 C C . TYR B 1 137 ? -3.428 -12.211 1.816 1 98.19 137 TYR B C 1
ATOM 2365 O O . TYR B 1 137 ? -3.916 -12.344 2.941 1 98.19 137 TYR B O 1
ATOM 2373 N N . THR B 1 138 ? -2.387 -11.453 1.586 1 98.62 138 THR B N 1
ATOM 2374 C CA . THR B 1 138 ? -2.129 -10.242 2.359 1 98.62 138 THR B CA 1
ATOM 2375 C C . THR B 1 138 ? -2.727 -9.023 1.667 1 98.62 138 THR B C 1
ATOM 2377 O O . THR B 1 138 ? -2.393 -8.727 0.517 1 98.62 138 THR B O 1
ATOM 2380 N N . ILE B 1 139 ? -3.613 -8.336 2.342 1 98.69 139 ILE B N 1
ATOM 2381 C CA . ILE B 1 139 ? -4.25 -7.133 1.822 1 98.69 139 ILE B CA 1
ATOM 2382 C C . ILE B 1 139 ? -3.766 -5.91 2.602 1 98.69 139 ILE B C 1
ATOM 2384 O O . ILE B 1 139 ? -3.65 -5.9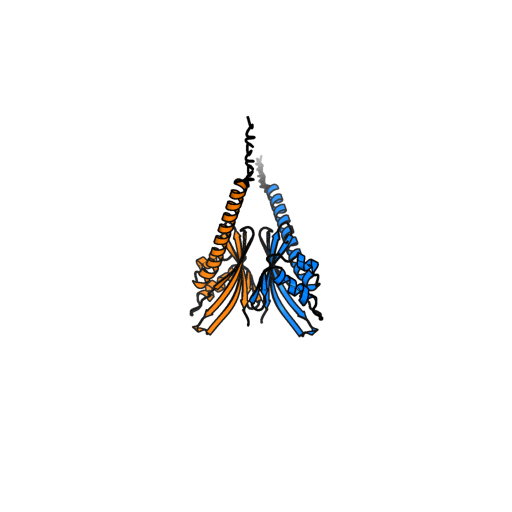57 3.828 1 98.69 139 ILE B O 1
ATOM 2388 N N . SER B 1 140 ? -3.416 -4.906 1.941 1 98.44 140 SER B N 1
ATOM 2389 C CA . SER B 1 140 ? -3.092 -3.619 2.547 1 98.44 140 SER B CA 1
ATOM 2390 C C . SER B 1 140 ? -4.094 -2.547 2.131 1 98.44 140 SER B C 1
ATOM 2392 O O . SER B 1 140 ? -4.23 -2.246 0.942 1 98.44 140 SER B O 1
ATOM 2394 N N . LEU B 1 141 ? -4.773 -1.949 3.068 1 98.69 141 LEU B N 1
ATOM 2395 C CA . LEU B 1 141 ? -5.715 -0.854 2.848 1 98.69 141 LEU B CA 1
ATOM 2396 C C . LEU B 1 141 ? -5.137 0.465 3.354 1 98.69 141 LEU B C 1
ATOM 2398 O O . LEU B 1 141 ? -4.703 0.556 4.504 1 98.69 141 LEU B O 1
ATOM 2402 N N . THR B 1 142 ? -5.086 1.419 2.51 1 97.81 142 THR B N 1
ATOM 2403 C CA . THR B 1 142 ? -4.77 2.785 2.914 1 97.81 142 THR B CA 1
ATOM 2404 C C . THR B 1 142 ? -6.023 3.654 2.908 1 97.81 142 THR B C 1
ATOM 2406 O O . THR B 1 142 ? -6.785 3.65 1.936 1 97.81 142 THR B O 1
ATOM 2409 N N . LEU B 1 143 ? -6.238 4.348 4.004 1 98 143 LEU B N 1
ATOM 2410 C CA . LEU B 1 143 ? -7.418 5.199 4.129 1 98 143 LEU B CA 1
ATOM 2411 C C . LEU B 1 143 ? -7.016 6.645 4.418 1 98 143 LEU B C 1
ATOM 2413 O O . LEU B 1 143 ? -5.961 6.891 5.012 1 98 143 LEU B O 1
ATOM 2417 N N . VAL B 1 144 ? -7.824 7.527 3.963 1 96.19 144 VAL B N 1
ATOM 2418 C CA . VAL B 1 144 ? -7.715 8.945 4.289 1 96.19 144 VAL B CA 1
ATOM 2419 C C . VAL B 1 144 ? -8.984 9.414 5 1 96.19 144 VAL B C 1
ATOM 2421 O O . VAL B 1 144 ? -10.055 8.852 4.797 1 96.19 144 VAL B O 1
ATOM 2424 N N . ARG B 1 145 ? -8.766 10.375 5.816 1 96.25 145 ARG B N 1
ATOM 2425 C CA . ARG B 1 145 ? -9.898 10.984 6.512 1 96.25 145 ARG B CA 1
ATOM 2426 C C . ARG B 1 145 ? -10.133 12.414 6.023 1 96.25 145 ARG B C 1
ATOM 2428 O O . ARG B 1 145 ? -9.258 13.273 6.172 1 96.25 145 ARG B O 1
ATOM 2435 N N . GLN B 1 146 ? -11.227 12.656 5.449 1 93.25 146 GLN B N 1
ATOM 2436 C CA . GLN B 1 146 ? -11.641 13.977 4.992 1 93.25 146 GLN B CA 1
ATOM 2437 C C . GLN B 1 146 ? -13.023 14.336 5.523 1 93.25 146 GLN B C 1
ATOM 2439 O O . GLN B 1 146 ? -13.953 13.523 5.453 1 93.25 146 GLN B O 1
ATOM 2444 N N . HIS B 1 147 ? -13.094 15.555 6.082 1 93.06 147 HIS B N 1
ATOM 2445 C CA . HIS B 1 147 ? -14.352 16.047 6.648 1 93.06 147 HIS B CA 1
ATOM 2446 C C . HIS B 1 147 ? -14.938 15.039 7.633 1 93.06 147 HIS B C 1
ATOM 2448 O O . HIS B 1 147 ? -16.125 14.734 7.59 1 93.06 147 HIS B O 1
ATOM 2454 N N . GLY B 1 148 ? -14.039 14.375 8.359 1 93.5 148 GLY B N 1
ATOM 2455 C CA . GLY B 1 148 ? -14.453 13.523 9.461 1 93.5 148 GLY B CA 1
ATOM 2456 C C . GLY B 1 148 ? -14.773 12.102 9.023 1 93.5 148 GLY B C 1
ATOM 2457 O O . GLY B 1 148 ? -15.125 11.258 9.852 1 93.5 148 GLY B O 1
ATOM 2458 N N . LYS B 1 149 ? -14.547 11.797 7.734 1 96.5 149 LYS B N 1
ATOM 2459 C CA . LYS B 1 149 ? -14.914 10.484 7.211 1 96.5 149 LYS B CA 1
ATOM 2460 C C . LYS B 1 149 ? -13.703 9.766 6.621 1 96.5 149 LYS B C 1
ATOM 2462 O O . LYS B 1 149 ? -12.953 10.352 5.836 1 96.5 149 LYS B O 1
ATOM 2467 N N . TRP B 1 150 ? -13.562 8.531 7.078 1 98.25 150 TRP B N 1
ATOM 2468 C CA . TRP B 1 150 ? -12.516 7.68 6.512 1 98.25 150 TRP B CA 1
ATOM 2469 C C . TRP B 1 150 ? -12.984 7.043 5.207 1 98.25 150 TRP B C 1
ATOM 2471 O O . TRP B 1 150 ? -14.125 6.59 5.105 1 98.25 150 TRP B O 1
ATOM 2481 N N . GLN B 1 151 ? -12.117 6.992 4.207 1 98.62 151 GLN B N 1
ATOM 2482 C CA . GLN B 1 151 ? -12.367 6.262 2.969 1 98.62 151 GLN B CA 1
ATOM 2483 C C . GLN B 1 151 ? -11.109 5.551 2.482 1 98.62 151 GLN B C 1
ATOM 2485 O O . GLN B 1 151 ? -10 6.051 2.664 1 98.62 151 GLN B O 1
ATOM 2490 N N . VAL B 1 152 ? -11.312 4.406 1.883 1 98.75 152 VAL B N 1
ATOM 2491 C CA . VAL B 1 152 ? -10.211 3.646 1.303 1 98.75 152 VAL B CA 1
ATOM 2492 C C . VAL B 1 152 ? -9.734 4.324 0.019 1 98.75 152 VAL B C 1
ATOM 2494 O O . VAL B 1 152 ? -10.516 4.52 -0.912 1 98.75 152 VAL B O 1
ATOM 2497 N N . ILE B 1 153 ? -8.469 4.672 0.011 1 97.69 153 ILE B N 1
ATOM 2498 C CA . ILE B 1 153 ? -7.953 5.375 -1.156 1 97.69 153 ILE B CA 1
ATOM 2499 C C . ILE B 1 153 ? -6.984 4.473 -1.917 1 97.69 153 ILE B C 1
ATOM 2501 O O . ILE B 1 153 ? -6.668 4.734 -3.08 1 97.69 153 ILE B O 1
ATOM 2505 N N . LYS B 1 154 ? -6.504 3.434 -1.323 1 98.44 154 LYS B N 1
ATOM 2506 C CA . LYS B 1 154 ? -5.605 2.486 -1.975 1 98.44 154 LYS B CA 1
ATOM 2507 C C . LYS B 1 154 ? -5.766 1.086 -1.39 1 98.44 154 LYS B C 1
ATOM 2509 O O . LYS B 1 154 ? -5.883 0.925 -0.173 1 98.44 154 LYS B O 1
ATOM 2514 N N . ASP B 1 155 ? -5.75 0.108 -2.207 1 98.44 155 ASP B N 1
ATOM 2515 C CA . ASP B 1 155 ? -5.848 -1.311 -1.877 1 98.44 155 ASP B CA 1
ATOM 2516 C C . ASP B 1 155 ? -4.793 -2.123 -2.625 1 98.44 155 ASP B C 1
ATOM 2518 O O . ASP B 1 155 ? -4.668 -2.012 -3.848 1 98.44 155 ASP B O 1
ATOM 2522 N N . THR B 1 156 ? -4.004 -2.885 -1.93 1 98.12 156 THR B N 1
ATOM 2523 C CA . THR B 1 156 ? -3.092 -3.834 -2.559 1 98.12 156 THR B CA 1
ATOM 2524 C C . THR B 1 156 ? -3.393 -5.258 -2.1 1 98.12 156 THR B C 1
ATOM 2526 O O . THR B 1 156 ? -3.549 -5.512 -0.904 1 98.12 156 THR B O 1
ATOM 2529 N N . VAL B 1 157 ? -3.477 -6.168 -3.055 1 97.94 157 VAL B N 1
ATOM 2530 C CA . VAL B 1 157 ? -3.748 -7.578 -2.787 1 97.94 157 VAL B CA 1
ATOM 2531 C C . VAL B 1 157 ? -2.568 -8.43 -3.256 1 97.94 157 VAL B C 1
ATOM 2533 O O . VAL B 1 157 ? -2.223 -8.422 -4.441 1 97.94 157 VAL B O 1
ATOM 2536 N N . THR B 1 158 ? -1.999 -9.156 -2.336 1 97.19 158 THR B N 1
ATOM 2537 C CA . THR B 1 158 ? -0.852 -10.008 -2.633 1 97.19 158 THR B CA 1
ATOM 2538 C C . THR B 1 158 ? -1.139 -11.453 -2.246 1 97.19 158 THR B C 1
ATOM 2540 O O . THR B 1 158 ? -1.56 -11.734 -1.12 1 97.19 158 THR B O 1
ATOM 2543 N N . ASP B 1 159 ? -0.854 -12.391 -3.178 1 96.81 159 ASP B N 1
ATOM 2544 C CA . ASP B 1 159 ? -0.958 -13.805 -2.852 1 96.81 159 ASP B CA 1
ATOM 2545 C C . ASP B 1 159 ? 0.044 -14.195 -1.768 1 96.81 159 ASP B C 1
ATOM 2547 O O . ASP B 1 159 ? 1.19 -13.742 -1.782 1 96.81 159 ASP B O 1
ATOM 2551 N N . VAL B 1 160 ? -0.503 -14.93 -0.845 1 96.62 160 VAL B N 1
ATOM 2552 C CA . VAL B 1 160 ? 0.414 -15.547 0.106 1 96.62 160 VAL B CA 1
ATOM 2553 C C . VAL B 1 160 ? 0.871 -16.906 -0.425 1 96.62 160 VAL B C 1
ATOM 2555 O O . VAL B 1 160 ? 0.058 -17.812 -0.606 1 96.62 160 VAL B O 1
ATOM 2558 N N . LEU B 1 161 ? 2.133 -17 -0.625 1 92.25 161 LEU B N 1
ATOM 2559 C CA . LEU B 1 161 ? 2.701 -18.203 -1.211 1 92.25 161 LEU B CA 1
ATOM 2560 C C . LEU B 1 161 ? 3.564 -18.938 -0.196 1 92.25 161 LEU B C 1
ATOM 2562 O O . LEU B 1 161 ? 4.156 -18.328 0.694 1 92.25 161 LEU B O 1
ATOM 2566 N N . PRO B 1 162 ? 3.592 -20.328 -0.315 1 85.94 162 PRO B N 1
ATOM 2567 C CA . PRO B 1 162 ? 4.43 -21.125 0.58 1 85.94 162 PRO B CA 1
ATOM 2568 C C . PRO B 1 162 ? 5.918 -20.797 0.44 1 85.94 162 PRO B C 1
ATOM 2570 O O . PRO B 1 162 ? 6.355 -20.359 -0.621 1 85.94 162 PRO B O 1
#